Protein 7YZ9 (pdb70)

Solvent-accessible surface area: 14306 Å² total; per-residue (Å²): 195,123,63,80,118,32,111,94,0,1,0,0,32,2,34,8,33,45,45,110,113,39,35,91,80,42,54,106,58,58,28,97,150,12,32,90,129,0,31,59,13,2,51,35,4,6,79,3,7,42,10,75,74,6,61,44,78,60,26,24,2,7,0,1,0,5,4,62,198,105,57,126,50,2,1,41,10,1,0,10,0,0,34,15,0,29,73,2,3,42,71,3,83,22,132,213,45,77,54,1,56,8,66,0,0,2,0,20,17,46,1,36,0,7,68,57,63,118,161,220,58,114,44,44,5,109,18,87,1,15,93,46,0,29,122,1,29,62,78,8,37,74,43,56,5,2,0,2,36,94,1,44,96,80,0,82,96,64,3,71,25,136,88,77,118,208,121,118,15,33,14,6,88,14,39,67,92,81,129,192,93,89,9,80,9,52,38,29,28,108,27,118,70,55,21,63,27,119,0,20,1,53,11,48,67,38,95,1,27,64,37,3,0,0,0,2,12,36,90,85,83,103,104,46,73,28,0,0,1,2,6,23,52,49,27,65,36,28,19,130,74,0,113,79,31,4,74,5,42,56,36,88,101,138,28,7,1,39,0,43,0,59,55,2,95,81,126,2,44,9,52,0,23,0,0,8,10,17,4,59,21,38,51,68,54,20,167,15,6,85,2,52,9,46,91,205

CATH classification: 2.60.40.10

Organism: Mycobacterium tuberculosis (strain ATCC 25618 / H37Rv) (NCBI:txid83332)

Radius of gyration: 19.95 Å; Cα contacts (8 Å, |Δi|>4): 676; chains: 2; bounding box: 46×56×54 Å

InterPro domains:
  IPR001054 Adenylyl cyclase class-3/4/guanylyl cyclase [PF00211] (244-422)
  IPR001054 Adenylyl cyclase class-3/4/guanylyl cyclase [PS50125] (251-378)
  IPR001054 Adenylyl cyclase class-3/4/guanylyl cyclase [SM00044] (214-412)
  IPR001054 Adenylyl cyclase class-3/4/guanylyl cyclase [cd07302] (249-421)
  IPR018297 Adenylyl cyclase class-4/guanylyl cyclase, conserved site [PS00452] (355-378)
  IPR029787 Nucleotide cyclase [G3DSA:3.30.70.1230] (206-428)
  IPR029787 Nucleotide cyclase [SSF55073] (240-422)
  IPR048432 Adenylate cyclase, MASE7 [PF20967] (34-215)
  IPR050401 Cyclic nucleotide synthase [PTHR11920] (212-433)

Secondary structure (DSSP, 8-state):
-EEEEEEEEEEEEEEETTHHHHHHHS-HHHHHHHHHHHHHHHHHHHHHHT-EEEEEETTEEEEEESSSS--TTHHHHHHHHHHHHHHHHHH-B-TTS-B--EEEEEEEEEEEEEE-TTSSS-EEEESHHHHHHHHHHHTPPTT-EEEEHHHHHHHTTTEEEEE-----EEEEEEE-S--/--EEEEE--EEE-TT--EEEEEEEESS-GGGS-EEEEEE-SSSSPEEEEEE-TT--EEE-TTTBTTEEEEEETTTTEEEEEE-S--GGG-EEEEEE-HHHHHHT-----EEEEES--

Foldseek 3Di:
DDKAKDFKKKKKKKAWPPVVVVVVVDDPVLVVVLVCVLVVVLVVLCVVLPWDWQDDDPRMTMIMFCPPPHDPCRLVSVLVSVVVSLVSQCPRARVVGHGTKMQMFMFMGMWMWDACPVDPSRIHIDDDNVVRRVVSSVPGDISWYKYFPVSCVSCVVFFDWAWDVVTTIITTDGGDPHD/DWDKAKDFADEDAAQDKTKMKIFTDPDQLLQFKKWKWWCAPVDGTDTAWIAGSVGDIDGDPVQPPFWDWDDDRVRNMIMIIGGRDDQVPFGFMWMDTPVCVVVVPTHPGHGHGYHDD

Structure (mmCIF, N/CA/C/O backbone):
data_7YZ9
#
_entry.id   7YZ9
#
_cell.length_a   94.793
_cell.length_b   94.793
_cell.length_c   119.655
_cell.angle_alpha   90.000
_cell.angle_beta   90.000
_cell.angle_gamma   120.000
#
_symmetry.space_group_name_H-M   'P 65 2 2'
#
loop_
_entity.id
_entity.type
_entity.pdbx_description
1 polymer 'Adenylate cyclase'
2 polymer 'nanobody NB4'
3 non-polymer 'MANGANESE (II) ION'
4 non-polymer GLYCEROL
5 non-polymer "3'-O-(N-METHYLANTHRANILOYL)-GUANOSINE-5'-TRIPHOSPHATE"
6 water water
#
loop_
_atom_site.group_PDB
_atom_site.id
_atom_site.type_symbol
_atom_site.label_atom_id
_atom_site.label_alt_id
_atom_site.label_comp_id
_atom_site.label_asym_id
_atom_site.label_entity_id
_atom_site.label_seq_id
_atom_site.pdbx_PDB_ins_code
_atom_site.Cartn_x
_atom_site.Cartn_y
_atom_site.Cartn_z
_atom_site.occupancy
_atom_site.B_iso_or_equiv
_atom_site.auth_seq_id
_atom_site.auth_comp_id
_atom_site.auth_asym_id
_atom_site.auth_atom_id
_atom_site.pdbx_PDB_model_num
ATOM 1 N N . ILE A 1 67 ? 45.26200 18.80200 66.01500 1.000 119.80647 46 ILE A N 1
ATOM 2 C CA . ILE A 1 67 ? 44.47500 17.65400 66.44700 1.000 120.44602 46 ILE A CA 1
ATOM 3 C C . ILE A 1 67 ? 43.07200 18.11800 66.82300 1.000 119.13270 46 ILE A C 1
ATOM 4 O O . ILE A 1 67 ? 42.08600 17.41200 66.60600 1.000 123.90433 46 ILE A O 1
ATOM 9 N N . ILE A 1 68 ? 42.99500 19.32400 67.37100 1.000 111.86604 47 ILE A N 1
ATOM 10 C CA . ILE A 1 68 ? 41.76100 19.88700 67.90400 1.000 105.87322 47 ILE A CA 1
ATOM 11 C C . ILE A 1 68 ? 41.15700 20.78200 66.83100 1.000 99.65669 47 ILE A C 1
ATOM 12 O O . ILE A 1 68 ? 41.71300 21.83600 66.50500 1.000 98.66446 47 ILE A O 1
ATOM 17 N N . ALA A 1 69 ? 40.01800 20.37100 66.28100 1.000 95.10614 48 ALA A N 1
ATOM 18 C CA . ALA A 1 69 ? 39.36400 21.08100 65.19000 1.000 87.91844 48 ALA A CA 1
ATOM 19 C C . ALA A 1 69 ? 38.06000 21.69800 65.67700 1.000 83.94428 48 ALA A C 1
ATOM 20 O O . ALA A 1 69 ? 37.26900 21.03500 66.35600 1.000 85.87345 48 ALA A O 1
ATOM 22 N N A ASP A 1 70 ? 37.84200 22.96400 65.32900 0.630 80.20699 49 ASP A N 1
ATOM 23 N N B ASP A 1 70 ? 37.84200 22.96500 65.32900 0.370 80.23067 49 ASP A N 1
ATOM 24 C CA A ASP A 1 70 ? 36.63200 23.69200 65.68800 0.630 79.19634 49 ASP A CA 1
ATOM 25 C CA B ASP A 1 70 ? 36.63200 23.69300 65.68800 0.370 79.21476 49 ASP A CA 1
ATOM 26 C C A ASP A 1 70 ? 35.94700 24.17800 64.41900 0.630 76.62234 49 ASP A C 1
ATOM 27 C C B ASP A 1 70 ? 35.94800 24.17700 64.41800 0.370 76.62234 49 ASP A C 1
ATOM 28 O O A ASP A 1 70 ? 36.60000 24.74000 63.53400 0.630 75.05374 49 ASP A O 1
ATOM 29 O O B ASP A 1 70 ? 36.60100 24.73500 63.53100 0.370 75.16691 49 ASP A O 1
ATOM 38 N N . LYS A 1 71 ? 34.63600 23.96800 64.33900 1.000 73.90360 50 LYS A N 1
ATOM 39 C CA . LYS A 1 71 ? 33.85400 24.29100 63.15100 1.000 68.88194 50 LYS A CA 1
ATOM 40 C C . LYS A 1 71 ? 33.11600 25.61000 63.33900 1.000 63.22074 50 LYS A C 1
ATOM 41 O O . LYS A 1 71 ? 32.40300 25.79400 64.33100 1.000 61.00995 50 LYS A O 1
ATOM 47 N N . TYR A 1 72 ? 33.28300 26.51900 62.38200 1.000 58.87022 51 TYR A N 1
ATOM 48 C CA . TYR A 1 72 ? 32.58200 27.79600 62.37400 1.000 56.68311 51 TYR A CA 1
ATOM 49 C C . TYR A 1 72 ? 31.58000 27.81000 61.22600 1.000 54.84342 51 TYR A C 1
ATOM 50 O O . TYR A 1 72 ? 31.93900 27.51500 60.08100 1.000 51.50618 51 TYR A O 1
ATOM 59 N N . ASP A 1 73 ? 30.32500 28.14900 61.53900 1.000 57.80693 52 ASP A N 1
ATOM 60 C CA . ASP A 1 73 ? 29.28200 28.16200 60.51700 1.000 59.73874 52 ASP A CA 1
ATOM 61 C C . ASP A 1 73 ? 29.47000 29.31700 59.54700 1.000 57.38320 52 ASP A C 1
ATOM 62 O O . ASP A 1 73 ? 29.27200 29.15900 58.33600 1.000 56.85682 52 ASP A O 1
ATOM 67 N N . GLU A 1 74 ? 29.84100 30.48600 60.06100 1.000 59.18868 53 GLU A N 1
ATOM 68 C CA . GLU A 1 74 ? 30.00100 31.68400 59.25400 1.000 60.44935 53 GLU A CA 1
ATOM 69 C C . GLU A 1 74 ? 31.39300 32.24900 59.46900 1.000 56.05672 53 GLU A C 1
ATOM 70 O O . GLU A 1 74 ? 31.85600 32.36600 60.60900 1.000 59.07287 53 GLU A O 1
ATOM 76 N N . ALA A 1 75 ? 32.05300 32.58300 58.36600 1.000 47.81889 54 ALA A N 1
ATOM 77 C CA . ALA A 1 75 ? 33.33900 33.25800 58.37500 1.000 44.91328 54 ALA A CA 1
ATOM 78 C C . ALA A 1 75 ? 33.56400 33.81200 56.98000 1.000 42.40245 54 ALA A C 1
ATOM 79 O O . ALA A 1 75 ? 32.89900 33.41300 56.02200 1.000 42.06031 54 ALA A O 1
ATOM 81 N N . SER A 1 76 ? 34.49400 34.75200 56.88000 1.000 39.01257 55 SER A N 1
ATOM 82 C CA . SER A 1 76 ? 34.90900 35.28800 55.59500 1.000 37.09392 55 SER A CA 1
ATOM 83 C C . SER A 1 76 ? 36.42600 35.23100 55.51200 1.000 35.19369 55 SER A C 1
ATOM 84 O O . SER A 1 76 ? 37.12000 35.45400 56.50800 1.000 36.22276 55 SER A O 1
ATOM 87 N N . VAL A 1 77 ? 36.93400 34.91400 54.32500 1.000 32.75919 56 VAL A N 1
ATOM 88 C CA . VAL A 1 77 ? 38.34900 34.63000 54.12100 1.000 33.90933 56 VAL A CA 1
ATOM 89 C C . VAL A 1 77 ? 38.86500 35.50600 52.99000 1.000 33.12766 56 VAL A C 1
ATOM 90 O O . VAL A 1 77 ? 38.16600 35.73100 51.99600 1.000 34.04619 56 VAL A O 1
ATOM 94 N N . LEU A 1 78 ? 40.08100 36.01900 53.15600 1.000 31.36955 57 LEU A N 1
ATOM 95 C CA . LEU A 1 78 ? 40.75200 36.82500 52.14900 1.000 32.68813 57 LEU A CA 1
ATOM 96 C C . LEU A 1 78 ? 42.08400 36.18400 51.79000 1.000 33.96460 57 LEU A C 1
ATOM 97 O O . LEU A 1 78 ? 42.82100 35.72900 52.66900 1.000 33.45401 57 LEU A O 1
ATOM 102 N N . PHE A 1 79 ? 42.38700 36.15100 50.49500 1.000 33.20398 58 PHE A N 1
ATOM 103 C CA . PHE A 1 79 ? 43.71800 35.83200 49.99900 1.000 34.48835 58 PHE A CA 1
ATOM 104 C C . PHE A 1 79 ? 44.20200 37.00500 49.16300 1.000 35.12526 58 PHE A C 1
ATOM 105 O O . PHE A 1 79 ? 43.47200 37.49200 48.29300 1.000 35.27528 58 PHE A O 1
ATOM 113 N N . ALA A 1 80 ? 45.42100 37.46100 49.43100 1.000 32.05648 59 ALA A N 1
ATOM 114 C CA . ALA A 1 80 ? 46.05200 38.51000 48.64700 1.000 32.26966 59 ALA A CA 1
ATOM 115 C C . ALA A 1 80 ? 47.38100 38.00300 48.11700 1.000 35.08315 59 ALA A C 1
ATOM 116 O O . ALA A 1 80 ? 48.09200 37.25800 48.79700 1.000 35.20422 59 ALA A O 1
ATOM 118 N N . ASP A 1 81 ? 47.71500 38.41600 46.90200 1.000 33.09081 60 ASP A N 1
ATOM 119 C CA . ASP A 1 81 ? 48.87500 37.87200 46.22200 1.000 33.18556 60 ASP A CA 1
ATOM 120 C C . ASP A 1 81 ? 49.44000 38.94000 45.29100 1.000 34.92787 60 ASP A C 1
ATOM 121 O O . ASP A 1 81 ? 48.68800 39.61100 44.58000 1.000 35.46478 60 ASP A O 1
ATOM 126 N N . ILE A 1 82 ? 50.76500 39.10100 45.31400 1.000 37.70715 61 ILE A N 1
ATOM 127 C CA . ILE A 1 82 ? 51.42800 40.18300 44.58800 1.000 39.07837 61 ILE A CA 1
ATOM 128 C C . ILE A 1 82 ? 51.51400 39.81900 43.11300 1.000 42.09452 61 ILE A C 1
ATOM 129 O O . ILE A 1 82 ? 51.94100 38.71900 42.76600 1.000 42.23401 61 ILE A O 1
ATOM 134 N N . VAL A 1 83 ? 51.13900 40.75300 42.24000 1.000 41.22336 62 VAL A N 1
ATOM 135 C CA . VAL A 1 83 ? 51.25400 40.53200 40.80200 1.000 39.70213 62 VAL A CA 1
ATOM 136 C C . VAL A 1 83 ? 52.71100 40.67000 40.38000 1.000 40.90490 62 VAL A C 1
ATOM 137 O O . VAL A 1 83 ? 53.36900 41.66900 40.68900 1.000 42.33139 62 VAL A O 1
ATOM 141 N N . GLY A 1 84 ? 53.22700 39.68000 39.66000 1.000 40.43380 63 GLY A N 1
ATOM 142 C CA . GLY A 1 84 ? 54.53900 39.85800 39.05600 1.000 42.25507 63 GLY A CA 1
ATOM 143 C C . GLY A 1 84 ? 55.72800 39.83500 40.00000 1.000 41.95240 63 GLY A C 1
ATOM 144 O O . GLY A 1 84 ? 56.78900 40.36300 39.65400 1.000 42.76565 63 GLY A O 1
ATOM 145 N N . PHE A 1 85 ? 55.60000 39.17500 41.15800 1.000 41.45234 64 PHE A N 1
ATOM 146 C CA . PHE A 1 85 ? 56.65600 39.17100 42.17100 1.000 43.54733 64 PHE A CA 1
ATOM 147 C C . PHE A 1 85 ? 57.90500 38.41100 41.72400 1.000 44.70010 64 PHE A C 1
ATOM 148 O O . PHE A 1 85 ? 59.00900 38.74900 42.16500 1.000 44.12898 64 PHE A O 1
ATOM 156 N N . THR A 1 86 ? 57.76700 37.37700 40.88200 1.000 47.56097 65 THR A N 1
ATOM 157 C CA . THR A 1 86 ? 58.95600 36.73600 40.31600 1.000 48.82427 65 THR A CA 1
ATOM 158 C C . THR A 1 86 ? 59.80800 37.75300 39.57300 1.000 53.46167 65 THR A C 1
ATOM 159 O O . THR A 1 86 ? 61.01700 37.86700 39.80600 1.000 53.61959 65 THR A O 1
ATOM 163 N N . GLU A 1 87 ? 59.17700 38.49400 38.66200 1.000 58.02011 66 GLU A N 1
ATOM 164 C CA . GLU A 1 87 ? 59.87100 39.51900 37.89300 1.000 66.39743 66 GLU A CA 1
ATOM 165 C C . GLU A 1 87 ? 60.38800 40.62700 38.80200 1.000 63.15231 66 GLU A C 1
ATOM 166 O O . GLU A 1 87 ? 61.48600 41.15300 38.58800 1.000 62.92070 66 GLU A O 1
ATOM 172 N N . ARG A 1 88 ? 59.62300 40.98200 39.83700 1.000 58.27014 67 ARG A N 1
ATOM 173 C CA . ARG A 1 88 ? 60.12500 41.94200 40.81400 1.000 57.96484 67 ARG A CA 1
ATOM 174 C C . ARG A 1 88 ? 61.33200 41.38200 41.55800 1.000 58.08854 67 ARG A C 1
ATOM 175 O O . ARG A 1 88 ? 62.36400 42.05100 41.68300 1.000 58.78600 67 ARG A O 1
ATOM 183 N N . ALA A 1 89 ? 61.22100 40.14700 42.05800 1.000 57.18054 68 ALA A N 1
ATOM 184 C CA . ALA A 1 89 ? 62.30600 39.57100 42.84800 1.000 57.93326 68 ALA A CA 1
ATOM 185 C C . ALA A 1 89 ? 63.55000 39.31800 42.00600 1.000 61.26524 68 ALA A C 1
ATOM 186 O O . ALA A 1 89 ? 64.66700 39.35000 42.53300 1.000 62.38643 68 ALA A O 1
ATOM 188 N N . SER A 1 90 ? 63.38200 39.06600 40.70800 1.000 63.71290 69 SER A N 1
ATOM 189 C CA . SER A 1 90 ? 64.52700 38.85400 39.83200 1.000 68.16344 69 SER A CA 1
ATOM 190 C C . SER A 1 90 ? 65.17300 40.15900 39.38600 1.000 69.44254 69 SER A C 1
ATOM 191 O O . SER A 1 90 ? 66.30800 40.13800 38.89800 1.000 70.25842 69 SER A O 1
ATOM 194 N N . SER A 1 91 ? 64.48100 41.28600 39.54300 1.000 68.28977 70 SER A N 1
ATOM 195 C CA . SER A 1 91 ? 64.98500 42.58700 39.12400 1.000 71.11905 70 SER A CA 1
ATOM 196 C C . SER A 1 91 ? 65.47700 43.43800 40.28700 1.000 70.25579 70 SER A C 1
ATOM 197 O O . SER A 1 91 ? 65.98300 44.54100 40.05700 1.000 70.13999 70 SER A O 1
ATOM 200 N N . THR A 1 92 ? 65.34300 42.96000 41.52100 1.000 66.93434 71 THR A N 1
ATOM 201 C CA . THR A 1 92 ? 65.65200 43.74100 42.71000 1.000 64.83672 71 THR A CA 1
ATOM 202 C C . THR A 1 92 ? 66.76100 43.06300 43.50200 1.000 63.59184 71 THR A C 1
ATOM 203 O O . THR A 1 92 ? 66.78200 41.83400 43.62900 1.000 62.40222 71 THR A O 1
ATOM 207 N N . ALA A 1 93 ? 67.68500 43.86700 44.02000 1.000 62.17588 72 ALA A N 1
ATOM 208 C CA . ALA A 1 93 ? 68.70600 43.34100 44.91200 1.000 60.00983 72 ALA A CA 1
ATOM 209 C C . ALA A 1 93 ? 68.04500 42.66600 46.11000 1.000 56.88050 72 ALA A C 1
ATOM 210 O O . ALA A 1 93 ? 67.00800 43.13600 46.59300 1.000 54.78552 72 ALA A O 1
ATOM 212 N N . PRO A 1 94 ? 68.60400 41.55800 46.60400 1.000 56.78049 73 PRO A N 1
ATOM 213 C CA . PRO A 1 94 ? 67.94100 40.83100 47.70100 1.000 53.14848 73 PRO A CA 1
ATOM 214 C C . PRO A 1 94 ? 67.70200 41.67500 48.94100 1.000 49.44540 73 PRO A C 1
ATOM 215 O O . PRO A 1 94 ? 66.65500 41.53500 49.58400 1.000 47.61360 73 PRO A O 1
ATOM 219 N N . ALA A 1 95 ? 68.64300 42.55300 49.29800 1.000 51.96676 74 ALA A N 1
ATOM 220 C CA . ALA A 1 95 ? 68.46500 43.37400 50.49200 1.000 51.02191 74 ALA A CA 1
ATOM 221 C C . ALA A 1 95 ? 67.32100 44.36600 50.31400 1.000 53.98016 74 ALA A C 1
ATOM 222 O O . ALA A 1 95 ? 66.52700 44.58100 51.23800 1.000 53.53273 74 ALA A O 1
ATOM 224 N N . ASP A 1 96 ? 67.22000 44.97700 49.13000 1.000 54.33546 75 ASP A N 1
ATOM 225 C CA . ASP A 1 96 ? 66.12800 45.90900 48.85500 1.000 56.56204 75 ASP A CA 1
ATOM 226 C C . ASP A 1 96 ? 64.79000 45.19100 48.73100 1.000 53.28270 75 ASP A C 1
ATOM 227 O O . ASP A 1 96 ? 63.74600 45.74900 49.09400 1.000 50.76135 75 ASP A O 1
ATOM 232 N N . LEU A 1 97 ? 64.79600 43.95800 48.21400 1.000 52.16152 76 LEU A N 1
ATOM 233 C CA . LEU A 1 97 ? 63.55900 43.18600 48.16700 1.000 51.15877 76 LEU A CA 1
ATOM 234 C C . LEU A 1 97 ? 63.07500 42.83800 49.56900 1.000 49.66122 76 LEU A C 1
ATOM 235 O O . LEU A 1 97 ? 61.87100 42.89300 49.84800 1.000 47.53465 76 LEU A O 1
ATOM 240 N N . VAL A 1 98 ? 63.99700 42.48100 50.46800 1.000 50.56396 77 VAL A N 1
ATOM 241 C CA . VAL A 1 98 ? 63.61100 42.20000 51.84800 1.000 49.58752 77 VAL A CA 1
ATOM 242 C C . VAL A 1 98 ? 63.05800 43.45400 52.51300 1.000 50.05863 77 VAL A C 1
ATOM 243 O O . VAL A 1 98 ? 62.04600 43.40500 53.22300 1.000 47.98733 77 VAL A O 1
ATOM 247 N N . ARG A 1 99 ? 63.71000 44.59800 52.29200 1.000 50.96664 78 ARG A N 1
ATOM 248 C CA . ARG A 1 99 ? 63.23000 45.84600 52.87900 1.000 53.05899 78 ARG A CA 1
ATOM 249 C C . ARG A 1 99 ? 61.86200 46.23200 52.33300 1.000 50.89294 78 ARG A C 1
ATOM 250 O O . ARG A 1 99 ? 61.00000 46.70300 53.08600 1.000 49.61648 78 ARG A O 1
ATOM 258 N N . PHE A 1 100 ? 61.64400 46.05100 51.02800 1.000 50.49290 79 PHE A N 1
ATOM 259 C CA . PHE A 1 100 ? 60.33500 46.34800 50.45500 1.000 51.60882 79 PHE A CA 1
ATOM 260 C C . PHE A 1 100 ? 59.26100 45.44700 51.04900 1.000 48.98482 79 PHE A C 1
ATOM 261 O O . PHE A 1 100 ? 58.21400 45.92400 51.50300 1.000 44.18951 79 PHE A O 1
ATOM 269 N N . LEU A 1 101 ? 59.50300 44.13300 51.04800 1.000 50.71924 80 LEU A N 1
ATOM 270 C CA . LEU A 1 101 ? 58.50700 43.19800 51.56200 1.000 50.96401 80 LEU A CA 1
ATOM 271 C C . LEU A 1 101 ? 58.23000 43.43500 53.04100 1.000 50.03495 80 LEU A C 1
ATOM 272 O O . LEU A 1 101 ? 57.07300 43.38300 53.47800 1.000 48.65847 80 LEU A O 1
ATOM 277 N N . ASP A 1 102 ? 59.27700 43.69100 53.83000 1.000 53.54326 81 ASP A N 1
ATOM 278 C CA . ASP A 1 102 ? 59.07600 43.95700 55.25100 1.000 55.52245 81 ASP A CA 1
ATOM 279 C C . ASP A 1 102 ? 58.19900 45.18300 55.46000 1.000 53.47220 81 ASP A C 1
ATOM 280 O O . ASP A 1 102 ? 57.29600 45.17300 56.30300 1.000 50.91400 81 ASP A O 1
ATOM 285 N N . ARG A 1 103 ? 58.44500 46.24700 54.69400 1.000 51.95097 82 ARG A N 1
ATOM 286 C CA . ARG A 1 103 ? 57.62800 47.44800 54.81800 1.000 51.82727 82 ARG A CA 1
ATOM 287 C C . ARG A 1 103 ? 56.18800 47.18100 54.39600 1.000 46.23712 82 ARG A C 1
ATOM 288 O O . ARG A 1 103 ? 55.24700 47.63000 55.06000 1.000 42.21296 82 ARG A O 1
ATOM 296 N N . LEU A 1 104 ? 55.99700 46.44400 53.29900 1.000 42.33139 83 LEU A N 1
ATOM 297 C CA . LEU A 1 104 ? 54.64400 46.12800 52.85200 1.000 41.77869 83 LEU A CA 1
ATOM 298 C C . LEU A 1 104 ? 53.91500 45.25300 53.86300 1.000 39.66265 83 LEU A C 1
ATOM 299 O O . LEU A 1 104 ? 52.74300 45.49400 54.17600 1.000 37.41238 83 LEU A O 1
ATOM 304 N N . TYR A 1 105 ? 54.59400 44.23400 54.39100 1.000 39.02836 84 TYR A N 1
ATOM 305 C CA . TYR A 1 105 ? 53.93500 43.32200 55.31900 1.000 40.52328 84 TYR A CA 1
ATOM 306 C C . TYR A 1 105 ? 53.77600 43.93000 56.70500 1.000 40.37589 84 TYR A C 1
ATOM 307 O O . TYR A 1 105 ? 52.81600 43.60000 57.41200 1.000 39.15206 84 TYR A O 1
ATOM 316 N N . SER A 1 106 ? 54.69200 44.81200 57.11300 1.000 40.69698 85 SER A N 1
ATOM 317 C CA . SER A 1 106 ? 54.50000 45.53300 58.36800 1.000 41.46287 85 SER A CA 1
ATOM 318 C C . SER A 1 106 ? 53.26800 46.42300 58.29500 1.000 41.20494 85 SER A C 1
ATOM 319 O O . SER A 1 106 ? 52.51700 46.54100 59.27000 1.000 41.64183 85 SER A O 1
ATOM 322 N N . ALA A 1 107 ? 53.04900 47.06200 57.14400 1.000 40.36010 86 ALA A N 1
ATOM 323 C CA . ALA A 1 107 ? 51.82400 47.82800 56.93900 1.000 40.25219 86 ALA A CA 1
ATOM 324 C C . ALA A 1 107 ? 50.60300 46.92000 56.98500 1.000 39.24944 86 ALA A C 1
ATOM 325 O O . ALA A 1 107 ? 49.60400 47.23300 57.64500 1.000 38.65200 86 ALA A O 1
ATOM 327 N N . PHE A 1 108 ? 50.67000 45.78300 56.28600 1.000 39.20996 87 PHE A N 1
ATOM 328 C CA . PHE A 1 108 ? 49.56500 44.82900 56.29300 1.000 38.37565 87 PHE A CA 1
ATOM 329 C C . PHE A 1 108 ? 49.27800 44.33000 57.70400 1.000 37.12814 87 PHE A C 1
ATOM 330 O O . PHE A 1 108 ? 48.12100 44.29800 58.13800 1.000 38.96257 87 PHE A O 1
ATOM 338 N N . ASP A 1 109 ? 50.32600 43.93000 58.43600 1.000 36.18855 88 ASP A N 1
ATOM 339 C CA . ASP A 1 109 ? 50.13500 43.43200 59.79500 1.000 36.90179 88 ASP A CA 1
ATOM 340 C C . ASP A 1 109 ? 49.46400 44.47600 60.67600 1.000 37.40975 88 ASP A C 1
ATOM 341 O O . ASP A 1 109 ? 48.54400 44.15700 61.43600 1.000 35.58058 88 ASP A O 1
ATOM 346 N N . GLU A 1 110 ? 49.92200 45.72800 60.59700 1.000 37.76242 89 GLU A N 1
ATOM 347 C CA . GLU A 1 110 ? 49.28400 46.79900 61.35500 1.000 39.87583 89 GLU A CA 1
ATOM 348 C C . GLU A 1 110 ? 47.81400 46.93200 60.97500 1.000 37.23341 89 GLU A C 1
ATOM 349 O O . GLU A 1 110 ? 46.94200 47.03500 61.84500 1.000 37.25710 89 GLU A O 1
ATOM 355 N N . LEU A 1 111 ? 47.52500 46.92700 59.67100 1.000 36.83863 90 LEU A N 1
ATOM 356 C CA . LEU A 1 111 ? 46.14800 47.07000 59.20800 1.000 37.93613 90 LEU A CA 1
ATOM 357 C C . LEU A 1 111 ? 45.25900 45.95200 59.73900 1.000 36.16223 90 LEU A C 1
ATOM 358 O O . LEU A 1 111 ? 44.08800 46.18200 60.06300 1.000 35.32529 90 LEU A O 1
ATOM 363 N N . VAL A 1 112 ? 45.79800 44.73400 59.84000 1.000 36.62281 91 VAL A N 1
ATOM 364 C CA . VAL A 1 112 ? 44.99900 43.60300 60.30800 1.000 38.85992 91 VAL A CA 1
ATOM 365 C C . VAL A 1 112 ? 44.56200 43.82100 61.75200 1.000 43.04200 91 VAL A C 1
ATOM 366 O O . VAL A 1 112 ? 43.38200 43.66700 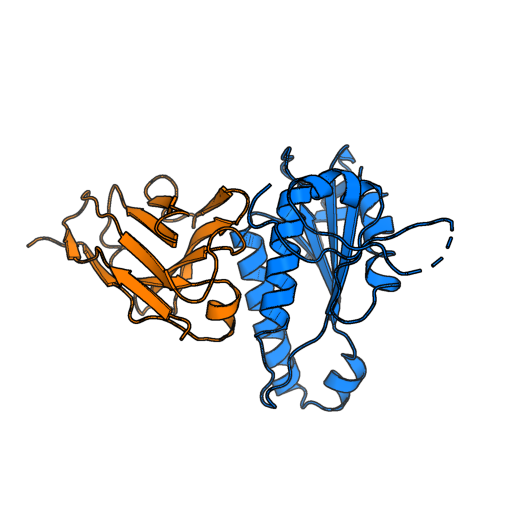62.09300 1.000 42.31560 91 VAL A O 1
ATOM 370 N N . ASP A 1 113 ? 45.50700 44.19200 62.62100 1.000 47.60044 92 ASP A N 1
ATOM 371 C CA . ASP A 1 113 ? 45.17400 44.42900 64.02200 1.000 54.12491 92 ASP A CA 1
ATOM 372 C C . ASP A 1 113 ? 44.32000 45.67200 64.20400 1.000 49.39540 92 ASP A C 1
ATOM 373 O O . ASP A 1 113 ? 43.46800 45.70700 65.10000 1.000 49.64016 92 ASP A O 1
ATOM 378 N N . GLN A 1 114 ? 44.53800 46.69900 63.38000 1.000 44.58956 93 GLN A N 1
ATOM 379 C CA . GLN A 1 114 ? 43.67400 47.87400 63.42200 1.000 42.94199 93 GLN A CA 1
ATOM 380 C C . GLN A 1 114 ? 42.22400 47.49200 63.15300 1.000 42.10768 93 GLN A C 1
ATOM 381 O O . GLN A 1 114 ? 41.30900 47.93200 63.86000 1.000 43.90000 93 GLN A O 1
ATOM 387 N N . HIS A 1 115 ? 41.99600 46.65800 62.13700 1.000 39.63107 94 HIS A N 1
ATOM 388 C CA . HIS A 1 115 ? 40.65400 46.18400 61.82600 1.000 38.60989 94 HIS A CA 1
ATOM 389 C C . HIS A 1 115 ? 40.17100 45.10000 62.78200 1.000 40.58381 94 HIS A C 1
ATOM 390 O O . HIS A 1 115 ? 38.99900 44.71700 62.71100 1.000 41.36285 94 HIS A O 1
ATOM 397 N N . GLY A 1 116 ? 41.03400 44.59900 63.66500 1.000 38.99941 95 GLY A N 1
ATOM 398 C CA . GLY A 1 116 ? 40.62700 43.56700 64.59800 1.000 41.63657 95 GLY A CA 1
ATOM 399 C C . GLY A 1 116 ? 40.43200 42.19900 63.98900 1.000 42.09452 95 GLY A C 1
ATOM 400 O O . GLY A 1 116 ? 39.72400 41.36800 64.56400 1.000 41.57604 95 GLY A O 1
ATOM 401 N N . LEU A 1 117 ? 41.03300 41.94200 62.83200 1.000 40.27062 96 LEU A N 1
ATOM 402 C CA . LEU A 1 117 ? 40.94700 40.65900 62.15900 1.000 40.16797 96 LEU A CA 1
ATOM 403 C C . LEU A 1 117 ? 42.13200 39.78400 62.56500 1.000 43.21044 96 LEU A C 1
ATOM 404 O O . LEU A 1 117 ? 42.86200 40.08700 63.51300 1.000 45.15805 96 LEU A O 1
ATOM 409 N N . GLU A 1 118 ? 42.32200 38.67600 61.85000 1.000 42.05241 97 GLU A N 1
ATOM 410 C CA . GLU A 1 118 ? 43.42000 37.75500 62.11500 1.000 44.44217 97 GLU A CA 1
ATOM 411 C C . GLU A 1 118 ? 44.08200 37.37900 60.80000 1.000 43.95264 97 GLU A C 1
ATOM 412 O O . GLU A 1 118 ? 43.39500 37.00400 59.84500 1.000 41.36285 97 GLU A O 1
ATOM 418 N N . LYS A 1 119 ? 45.40800 37.47400 60.74900 1.000 43.41047 98 LYS A N 1
ATOM 419 C CA . LYS A 1 119 ? 46.16600 36.89900 59.64600 1.000 45.41597 98 LYS A CA 1
ATOM 420 C C . LYS A 1 119 ? 46.46800 35.44500 59.99200 1.000 47.58202 98 LYS A C 1
ATOM 421 O O . LYS A 1 119 ? 47.01700 35.15400 61.06100 1.000 49.95336 98 LYS A O 1
ATOM 427 N N . ILE A 1 120 ? 46.07300 34.53400 59.11000 1.000 46.59243 99 ILE A N 1
ATOM 428 C CA . ILE A 1 120 ? 46.18900 33.10600 59.36600 1.000 45.81602 99 ILE A CA 1
ATOM 429 C C . ILE A 1 120 ? 47.44600 32.52200 58.73700 1.000 46.62401 99 ILE A C 1
ATOM 430 O O . ILE A 1 120 ? 48.12700 31.70300 59.35500 1.000 51.16403 99 ILE A O 1
ATOM 435 N N . LYS A 1 121 ? 47.77100 32.93200 57.51400 1.000 44.43164 100 LYS A N 1
ATOM 436 C CA . LYS A 1 121 ? 48.94700 32.42400 56.82600 1.000 47.25830 100 LYS A CA 1
ATOM 437 C C . LYS A 1 121 ? 49.60200 33.53600 56.02500 1.000 43.87368 100 LYS A C 1
ATOM 438 O O . LYS A 1 121 ? 48.92000 34.36600 55.41800 1.000 40.39958 100 LYS A O 1
ATOM 444 N N . VAL A 1 122 ? 50.93100 33.54700 56.04100 1.000 40.69172 101 VAL A N 1
ATOM 445 C CA . VAL A 1 122 ? 51.73600 34.33200 55.11600 1.000 39.91268 101 VAL A CA 1
ATOM 446 C C . VAL A 1 122 ? 52.63500 33.35000 54.38300 1.000 42.04978 101 VAL A C 1
ATOM 447 O O . VAL A 1 122 ? 53.49800 32.71300 55.00000 1.000 41.05229 101 VAL A O 1
ATOM 451 N N . SER A 1 123 ? 52.41900 33.21000 53.07800 1.000 42.98673 102 SER A N 1
ATOM 452 C CA . SER A 1 123 ? 53.15100 32.24800 52.25600 1.000 43.49995 102 SER A CA 1
ATOM 453 C C . SER A 1 123 ? 53.83300 33.01800 51.13100 1.000 43.04200 102 SER A C 1
ATOM 454 O O . SER A 1 123 ? 53.19900 33.34500 50.12300 1.000 40.72330 102 SER A O 1
ATOM 457 N N . GLY A 1 124 ? 55.12300 33.29300 51.30900 1.000 43.56049 103 GLY A N 1
ATOM 458 C CA . GLY A 1 124 ? 55.86700 34.10800 50.37400 1.000 41.07598 103 GLY A CA 1
ATOM 459 C C . GLY A 1 124 ? 55.18600 35.43100 50.13300 1.000 43.87631 103 GLY A C 1
ATOM 460 O O . GLY A 1 124 ? 55.03900 36.25300 51.04300 1.000 43.39468 103 GLY A O 1
ATOM 461 N N . ASP A 1 125 ? 54.73900 35.64800 48.90400 1.000 42.43930 104 ASP A N 1
ATOM 462 C CA . ASP A 1 125 ? 54.04800 36.88400 48.59500 1.000 44.16845 104 ASP A CA 1
ATOM 463 C C . ASP A 1 125 ? 52.53100 36.71700 48.64800 1.000 42.14979 104 ASP A C 1
ATOM 464 O O . ASP A 1 125 ? 51.79500 37.50100 48.03700 1.000 36.31488 104 ASP A O 1
ATOM 469 N N . SER A 1 126 ? 52.05600 35.70600 49.37100 1.000 43.79736 105 SER A N 1
ATOM 470 C CA . SER A 1 126 ? 50.64000 35.49700 49.62100 1.000 44.43164 105 SER A CA 1
ATOM 471 C C . SER A 1 126 ? 50.33300 35.82000 51.07800 1.000 43.19202 105 SER A C 1
ATOM 472 O O . SER A 1 126 ? 51.18600 35.67000 51.95900 1.000 41.79975 105 SER A O 1
ATOM 475 N N . TYR A 1 127 ? 49.10000 36.26000 51.32200 1.000 40.13376 106 TYR A N 1
ATOM 476 C CA . TYR A 1 127 ? 48.71200 36.82000 52.61300 1.000 40.54960 106 TYR A CA 1
ATOM 477 C C . TYR A 1 127 ? 47.24700 36.48600 52.84600 1.000 39.82056 106 TYR A C 1
ATOM 478 O O . TYR A 1 127 ? 46.38900 36.89900 52.06100 1.000 42.45772 106 TYR A O 1
ATOM 487 N N . MET A 1 128 ? 46.96300 35.74000 53.91200 1.000 37.46239 107 MET A N 1
ATOM 488 C CA . MET A 1 128 ? 45.63400 35.19700 54.17000 1.000 37.27552 107 MET A CA 1
ATOM 489 C C . MET A 1 128 ? 45.07200 35.78000 55.46000 1.000 35.94378 107 MET A C 1
ATOM 490 O O . MET A 1 128 ? 45.71100 35.69700 56.51400 1.000 38.29670 107 MET A O 1
ATOM 495 N N . VAL A 1 129 ? 43.87200 36.35200 55.37200 1.000 34.21989 108 VAL A N 1
ATOM 496 C CA . VAL A 1 129 ? 43.22300 37.03200 56.48700 1.000 34.80944 108 VAL A CA 1
ATOM 497 C C . VAL A 1 129 ? 41.82000 36.46100 56.66000 1.000 35.19896 108 VAL A C 1
ATOM 498 O O . VAL A 1 129 ? 41.10900 36.23700 55.67400 1.000 36.30962 108 VAL A O 1
ATOM 502 N N . VAL A 1 130 ? 41.42000 36.23000 57.91000 1.000 38.04930 109 VAL A N 1
ATOM 503 C CA . VAL A 1 130 ? 40.09600 35.69800 58.21100 1.000 38.22564 109 VAL A CA 1
ATOM 504 C C . VAL A 1 130 ? 39.34700 36.68500 59.09800 1.000 38.05193 109 VAL A C 1
ATOM 505 O O . VAL A 1 130 ? 39.93600 37.38800 59.92500 1.000 38.49935 109 VAL A O 1
ATOM 509 N N . SER A 1 131 ? 38.03000 36.73200 58.91000 1.000 37.62556 110 SER A N 1
ATOM 510 C CA . SER A 1 131 ? 37.12900 37.53800 59.72100 1.000 38.21511 110 SER A CA 1
ATOM 511 C C . SER A 1 131 ? 36.08600 36.62200 60.34300 1.000 38.09404 110 SER A C 1
ATOM 512 O O . SER A 1 131 ? 35.50700 35.77800 59.65100 1.000 38.80728 110 SER A O 1
ATOM 515 N N . GLY A 1 132 ? 35.86100 36.73300 61.64600 1.000 40.57065 111 GLY A N 1
ATOM 516 C CA . GLY A 1 132 ? 34.87500 35.88200 62.34300 1.000 41.15757 111 GLY A CA 1
ATOM 517 C C . GLY A 1 132 ? 35.48500 34.69200 63.06100 1.000 44.60535 111 GLY A C 1
ATOM 518 O O . GLY A 1 132 ? 34.73000 33.86100 63.54200 1.000 46.09500 111 GLY A O 1
ATOM 519 N N . VAL A 1 133 ? 36.80700 34.61800 63.12000 1.000 45.95025 112 VAL A N 1
ATOM 520 C CA . VAL A 1 133 ? 37.51500 33.47900 63.75400 1.000 48.16893 112 VAL A CA 1
ATOM 521 C C . VAL A 1 133 ? 38.78400 34.03700 64.38900 1.000 50.07179 112 VAL A C 1
ATOM 522 O O . VAL A 1 133 ? 39.50200 34.74500 63.69900 1.000 50.43499 112 VAL A O 1
ATOM 526 N N . PRO A 1 134 ? 39.07900 33.79000 65.68100 1.000 52.77475 113 PRO A N 1
ATOM 527 C CA . PRO A 1 134 ? 38.29700 32.89100 66.52900 1.000 54.84605 113 PRO A CA 1
ATOM 528 C C . PRO A 1 134 ? 37.01600 33.49200 67.11900 1.000 55.87249 113 PRO A C 1
ATOM 529 O O . PRO A 1 134 ? 36.23800 32.75700 67.65500 1.000 55.14609 113 PRO A O 1
ATOM 533 N N . ARG A 1 135 ? 36.82200 34.79800 66.96600 1.000 55.60140 114 ARG A N 1
ATOM 534 C CA . ARG A 1 135 ? 35.65100 35.48300 67.56300 1.000 58.48859 114 ARG A CA 1
ATOM 535 C C . ARG A 1 135 ? 34.59900 35.75100 66.49100 1.000 55.23294 114 ARG A C 1
ATOM 536 O O . ARG A 1 135 ? 34.84700 36.56300 65.60600 1.000 53.06952 114 ARG A O 1
ATOM 544 N N . PRO A 1 136 ? 33.42700 35.10500 66.54400 1.000 53.95647 115 PRO A N 1
ATOM 545 C CA . PRO A 1 136 ? 32.37300 35.38200 65.56200 1.000 52.95372 115 PRO A CA 1
ATOM 546 C C . PRO A 1 136 ? 31.86300 36.80900 65.68700 1.000 51.88780 115 PRO A C 1
ATOM 547 O O . PRO A 1 136 ? 31.82600 37.38900 66.77500 1.000 52.72474 115 PRO A O 1
ATOM 551 N N . ARG A 1 137 ? 31.47000 37.37800 64.54700 1.000 49.69280 116 ARG A N 1
ATOM 552 C CA . ARG A 1 137 ? 30.89300 38.70900 64.50100 1.000 48.90060 116 ARG A CA 1
ATOM 553 C C . ARG A 1 137 ? 29.85900 38.73200 63.38600 1.000 49.32960 116 ARG A C 1
ATOM 554 O O . ARG A 1 137 ? 30.09300 38.13800 62.32200 1.000 48.94797 116 ARG A O 1
ATOM 562 N N . PRO A 1 138 ? 28.71400 39.38500 63.59700 1.000 48.68742 117 PRO A N 1
ATOM 563 C CA . PRO A 1 138 ? 27.65900 39.36400 62.57000 1.000 47.72151 117 PRO A CA 1
ATOM 564 C C . PRO A 1 138 ? 28.02900 40.10300 61.29600 1.000 45.88445 117 PRO A C 1
ATOM 565 O O . PRO A 1 138 ? 27.45700 39.80100 60.24100 1.000 46.83719 117 PRO A O 1
ATOM 569 N N . ASP A 1 139 ? 28.95900 41.05700 61.35500 1.000 44.61061 118 ASP A N 1
ATOM 570 C CA . ASP A 1 139 ? 29.39000 41.81800 60.18800 1.000 43.80262 118 ASP A CA 1
ATOM 571 C C . ASP A 1 139 ? 30.68800 41.28100 59.59400 1.000 41.06808 118 ASP A C 1
ATOM 572 O O . ASP A 1 139 ? 31.49500 42.05900 59.07400 1.000 39.68107 118 ASP A O 1
ATOM 577 N N . HIS A 1 140 ? 30.90800 39.96400 59.66500 1.000 38.66253 119 HIS A N 1
ATOM 578 C CA . HIS A 1 140 ? 32.21900 39.41800 59.32500 1.000 38.35197 119 HIS A CA 1
ATOM 579 C C . HIS A 1 140 ? 32.56300 39.64600 57.85600 1.000 35.90957 119 HIS A C 1
ATOM 580 O O . HIS A 1 140 ? 33.72300 39.91400 57.52100 1.000 37.78611 119 HIS A O 1
ATOM 587 N N . THR A 1 141 ? 31.57200 39.55900 56.96600 1.000 33.74089 120 THR A N 1
ATOM 588 C CA . THR A 1 141 ? 31.83700 39.81200 55.55200 1.000 35.07526 120 THR A CA 1
ATOM 589 C C . THR A 1 141 ? 32.08500 41.29400 55.30100 1.000 37.36237 120 THR A C 1
ATOM 590 O O . THR A 1 141 ? 33.04300 41.66700 54.61300 1.000 35.93852 120 THR A O 1
ATOM 594 N N . GLN A 1 142 ? 31.22300 42.15500 55.84800 1.000 36.37805 121 GLN A N 1
ATOM 595 C CA . GLN A 1 142 ? 31.41200 43.59400 55.69200 1.000 39.84425 121 GLN A CA 1
ATOM 596 C C . GLN A 1 142 ? 32.74300 44.04200 56.28200 1.000 36.95180 121 GLN A C 1
ATOM 597 O O . GLN A 1 142 ? 33.42300 44.90400 55.71400 1.000 36.47543 121 GLN A O 1
ATOM 603 N N . ALA A 1 143 ? 33.13600 43.46000 57.41900 1.000 34.26990 122 ALA A N 1
ATOM 604 C CA . ALA A 1 143 ? 34.38900 43.85100 58.05800 1.000 34.51730 122 ALA A CA 1
ATOM 605 C C . ALA A 1 143 ? 35.59100 43.46100 57.20700 1.000 33.99355 122 ALA A C 1
ATOM 606 O O . ALA A 1 143 ? 36.56500 44.21800 57.11500 1.000 32.41441 122 ALA A O 1
ATOM 608 N N . LEU A 1 144 ? 35.54600 42.28400 56.57900 1.000 34.28306 123 LEU A N 1
ATOM 609 C CA . LEU A 1 144 ? 36.64700 41.87800 55.71300 1.000 32.71182 123 LEU A CA 1
ATOM 610 C C . LEU A 1 144 ? 36.69600 42.71800 54.44400 1.000 33.95670 123 LEU A C 1
ATOM 611 O O . LEU A 1 144 ? 37.78400 42.98500 53.92000 1.000 34.80680 123 LEU A O 1
ATOM 616 N N . ALA A 1 145 ? 35.53600 43.15100 53.94500 1.000 35.96221 124 ALA A N 1
ATOM 617 C CA . ALA A 1 145 ? 35.50700 43.97300 52.74000 1.000 35.68323 124 ALA A CA 1
ATOM 618 C C . ALA A 1 145 ? 36.18100 45.31900 52.97700 1.000 35.83061 124 ALA A C 1
ATOM 619 O O . ALA A 1 145 ? 36.96700 45.78800 52.14600 1.000 35.48057 124 ALA A O 1
ATOM 621 N N . ASP A 1 146 ? 35.87500 45.96100 54.10600 1.000 35.24896 125 ASP A N 1
ATOM 622 C CA . ASP A 1 146 ? 36.53400 47.21800 54.44400 1.000 36.27277 125 ASP A CA 1
ATOM 623 C C . ASP A 1 146 ? 38.03600 47.03200 54.59200 1.000 35.10947 125 ASP A C 1
ATOM 624 O O . ASP A 1 146 ? 38.82000 47.89700 54.18400 1.000 30.73526 125 ASP A O 1
ATOM 629 N N . PHE A 1 147 ? 38.45700 45.90700 55.17100 1.000 32.85657 126 PHE A N 1
ATOM 630 C CA . PHE A 1 147 ? 39.88200 45.61800 55.25200 1.000 33.51191 126 PHE A CA 1
ATOM 631 C C . PHE A 1 147 ? 40.48400 45.46400 53.86200 1.000 35.03578 126 PHE A C 1
ATOM 632 O O . PHE A 1 147 ? 41.55300 46.01100 53.57100 1.000 35.27265 126 PHE A O 1
ATOM 640 N N . ALA A 1 148 ? 39.81200 44.70100 52.99500 1.000 33.88301 127 ALA A N 1
ATOM 641 C CA . ALA A 1 148 ? 40.33400 44.45800 51.65400 1.000 33.23820 127 ALA A CA 1
ATOM 642 C C . ALA A 1 148 ? 40.51300 45.75900 50.88500 1.000 34.71206 127 ALA A C 1
ATOM 643 O O . ALA A 1 148 ? 41.50200 45.93200 50.16300 1.000 35.94115 127 ALA A O 1
ATOM 645 N N . LEU A 1 149 ? 39.56400 46.68700 51.02400 1.000 33.96460 128 LEU A N 1
ATOM 646 C CA . LEU A 1 149 ? 39.68300 47.96800 50.33800 1.000 36.01484 128 LEU A CA 1
ATOM 647 C C . LEU A 1 149 ? 40.84100 48.78700 50.89600 1.000 36.11749 128 LEU A C 1
ATOM 648 O O . LEU A 1 149 ? 41.58400 49.41700 50.13500 1.000 37.74663 128 LEU A O 1
ATOM 653 N N . ASP A 1 150 ? 41.00700 48.79500 52.22300 1.000 35.35687 129 ASP A N 1
ATOM 654 C CA . ASP A 1 150 ? 42.18300 49.42600 52.81700 1.000 36.43858 129 ASP A CA 1
ATOM 655 C C . ASP A 1 150 ? 43.46400 48.76300 52.33000 1.000 36.93074 129 ASP A C 1
ATOM 656 O O . ASP A 1 150 ? 44.45800 49.44200 52.04800 1.000 35.11210 129 ASP A O 1
ATOM 661 N N . MET A 1 151 ? 43.45500 47.43200 52.23400 1.000 36.55965 130 MET A N 1
ATOM 662 C CA . MET A 1 151 ? 44.64000 46.69400 51.80800 1.000 37.92297 130 MET A CA 1
ATOM 663 C C . MET A 1 151 ? 45.07600 47.10800 50.40800 1.000 37.06234 130 MET A C 1
ATOM 664 O O . MET A 1 151 ? 46.25100 47.41400 50.17600 1.000 37.38080 130 MET A O 1
ATOM 669 N N . THR A 1 152 ? 44.13600 47.12100 49.45900 1.000 37.57293 131 THR A N 1
ATOM 670 C CA . THR A 1 152 ? 44.47800 47.49500 48.09100 1.000 40.72330 131 THR A CA 1
ATOM 671 C C . THR A 1 152 ? 44.90700 48.95400 47.99500 1.000 42.09189 131 THR A C 1
ATOM 672 O O . THR A 1 152 ? 45.77600 49.28900 47.18200 1.000 43.66050 131 THR A O 1
ATOM 676 N N . ASN A 1 153 ? 44.31800 49.83300 48.80900 1.000 42.17874 132 ASN A N 1
ATOM 677 C CA . ASN A 1 153 ? 44.74000 51.23000 48.79600 1.000 45.59231 132 ASN A CA 1
ATOM 678 C C . ASN A 1 153 ? 46.14000 51.38600 49.37600 1.000 41.78133 132 ASN A C 1
ATOM 679 O O . ASN A 1 153 ? 46.93000 52.20500 48.89200 1.000 41.57867 132 ASN A O 1
ATOM 684 N N . VAL A 1 154 ? 46.46500 50.61000 50.41300 1.000 38.80202 133 VAL A N 1
ATOM 685 C CA . VAL A 1 154 ? 47.82700 50.61300 50.94300 1.000 40.76805 133 VAL A CA 1
ATOM 686 C C . VAL A 1 154 ? 48.81100 50.17500 49.86500 1.000 42.01556 133 VAL A C 1
ATOM 687 O O . VAL A 1 154 ? 49.85600 50.80500 49.65600 1.000 41.85239 133 VAL A O 1
ATOM 691 N N . ALA A 1 155 ? 48.48500 49.09100 49.15800 1.000 41.26284 134 ALA A N 1
ATOM 692 C CA . ALA A 1 155 ? 49.35100 48.61500 48.08300 1.000 43.75788 134 ALA A CA 1
ATOM 693 C C . ALA A 1 155 ? 49.48500 49.64500 46.97000 1.000 45.88445 134 ALA A C 1
ATOM 694 O O . ALA A 1 155 ? 50.54100 49.73800 46.33300 1.000 48.34527 134 ALA A O 1
ATOM 696 N N . ALA A 1 156 ? 48.43200 50.42500 46.71900 1.000 44.32637 135 ALA A N 1
ATOM 697 C CA . ALA A 1 156 ? 48.49200 51.42500 45.65900 1.000 47.11091 135 ALA A CA 1
ATOM 698 C C . ALA A 1 156 ? 49.37400 52.60400 46.05300 1.000 49.70070 135 ALA A C 1
ATOM 699 O O . ALA A 1 156 ? 50.09700 53.15400 45.21300 1.000 50.46395 135 ALA A O 1
ATOM 701 N N A GLN A 1 157 ? 49.33600 53.00200 47.32600 0.480 50.40078 136 GLN A N 1
ATOM 702 N N B GLN A 1 157 ? 49.33200 53.00600 47.32300 0.520 50.37972 136 GLN A N 1
ATOM 703 C CA A GLN A 1 157 ? 50.09900 54.15500 47.78800 0.480 52.23521 136 GLN A CA 1
ATOM 704 C CA B GLN A 1 157 ? 50.09700 54.15500 47.78600 0.520 52.23258 136 GLN A CA 1
ATOM 705 C C A GLN A 1 157 ? 51.53700 53.80900 48.14800 0.480 52.86950 136 GLN A C 1
ATOM 706 C C B GLN A 1 157 ? 51.53100 53.81000 48.16100 0.520 52.86160 136 GLN A C 1
ATOM 707 O O A GLN A 1 157 ? 52.38300 54.70900 48.19600 0.480 54.13807 136 GLN A O 1
ATOM 708 O O B GLN A 1 157 ? 52.37200 54.71400 48.22600 0.520 54.15913 136 GLN A O 1
ATOM 719 N N . LEU A 1 158 ? 51.83000 52.53700 48.40700 1.000 52.53261 137 LEU A N 1
ATOM 720 C CA . LEU A 1 158 ? 53.16800 52.11300 48.80600 1.000 54.03806 137 LEU A CA 1
ATOM 721 C C . LEU A 1 158 ? 54.01200 51.89700 47.55500 1.000 54.55391 137 LEU A C 1
ATOM 722 O O . LEU A 1 158 ? 53.83700 50.90400 46.84200 1.000 53.99595 137 LEU A O 1
ATOM 727 N N . LYS A 1 159 ? 54.92700 52.82400 47.28800 1.000 55.77774 138 LYS A N 1
ATOM 728 C CA . LYS A 1 159 ? 55.79100 52.75800 46.11800 1.000 58.32015 138 LYS A CA 1
ATOM 729 C C . LYS A 1 159 ? 57.15000 52.18600 46.49400 1.000 59.29658 138 LYS A C 1
ATOM 730 O O . LYS A 1 159 ? 57.66600 52.44400 47.58500 1.000 58.09381 138 LYS A O 1
ATOM 736 N N . ASP A 1 160 ? 57.72300 51.40400 45.58200 1.000 59.80980 139 ASP A N 1
ATOM 737 C CA . ASP A 1 160 ? 59.08200 50.91900 45.73500 1.000 64.21033 139 ASP A CA 1
ATOM 738 C C . ASP A 1 160 ? 60.04600 52.08700 45.51200 1.000 64.64722 139 ASP A C 1
ATOM 739 O O . ASP A 1 160 ? 59.61900 53.18500 45.14700 1.000 62.73384 139 ASP A O 1
ATOM 744 N N . PRO A 1 161 ? 61.35500 51.89600 45.73500 1.000 65.22887 140 PRO A N 1
ATOM 745 C CA . PRO A 1 161 ? 62.30300 53.00300 45.48600 1.000 66.30532 140 PRO A CA 1
ATOM 746 C C . PRO A 1 161 ? 62.22000 53.58900 44.08200 1.000 65.84210 140 PRO A C 1
ATOM 747 O O . PRO A 1 161 ? 62.72400 54.69500 43.85100 1.000 68.75824 140 PRO A O 1
ATOM 751 N N . ARG A 1 162 ? 61.59200 52.86300 43.16300 1.000 64.03663 141 ARG A N 1
ATOM 752 C CA . ARG A 1 162 ? 61.42000 53.33500 41.77000 1.000 65.04990 141 ARG A CA 1
ATOM 753 C C . ARG A 1 162 ? 60.12700 54.13000 41.58500 1.000 64.27086 141 ARG A C 1
ATOM 754 O O . ARG A 1 162 ? 59.98300 54.68000 40.53100 1.000 63.45498 141 ARG A O 1
ATOM 762 N N . GLY A 1 163 ? 59.23600 54.18600 42.57600 1.000 62.10481 142 GLY A N 1
ATOM 763 C CA . GLY A 1 163 ? 57.99600 54.89700 42.44600 1.000 62.71541 142 GLY A CA 1
ATOM 764 C C . GLY A 1 163 ? 56.88700 54.12400 41.76900 1.000 61.02311 142 GLY A C 1
ATOM 765 O O . GLY A 1 163 ? 55.97700 54.75000 41.21500 1.000 60.74149 142 GLY A O 1
ATOM 766 N N . ASN A 1 164 ? 56.94000 52.78600 41.77600 1.000 59.70716 143 ASN A N 1
ATOM 767 C CA . ASN A 1 164 ? 55.87200 51.97800 41.21300 1.000 58.84127 143 ASN A CA 1
ATOM 768 C C . ASN A 1 164 ? 55.07700 51.30700 42.32500 1.000 56.62784 143 ASN A C 1
ATOM 769 O O . ASN A 1 164 ? 55.66300 50.82900 43.30300 1.000 55.38296 143 ASN A O 1
ATOM 774 N N . PRO A 1 165 ? 53.75400 51.26600 42.21400 1.000 56.08041 144 PRO A N 1
ATOM 775 C CA . PRO A 1 165 ? 52.95300 50.55500 43.21300 1.000 55.14082 144 PRO A CA 1
ATOM 776 C C . PRO A 1 165 ? 53.14700 49.05300 43.08400 1.000 55.67246 144 PRO A C 1
ATOM 777 O O . PRO A 1 165 ? 53.71600 48.54600 42.11600 1.000 55.42243 144 PRO A O 1
ATOM 781 N N . VAL A 1 166 ? 52.66900 48.33400 44.09400 1.000 55.29610 145 VAL A N 1
ATOM 782 C CA . VAL A 1 166 ? 52.73300 46.87600 44.08200 1.000 55.51718 145 VAL A CA 1
ATOM 783 C C . VAL A 1 166 ? 51.32900 46.34600 43.80300 1.000 52.73790 145 VAL A C 1
ATOM 784 O O . VAL A 1 166 ? 50.49700 46.26100 44.71800 1.000 53.19059 145 VAL A O 1
ATOM 788 N N . PRO A 1 167 ? 51.01400 46.00800 42.55300 1.000 51.86675 146 PRO A N 1
ATOM 789 C CA . PRO A 1 167 ? 49.65700 45.54900 42.23900 1.000 49.06378 146 PRO A CA 1
ATOM 790 C C . PRO A 1 167 ? 49.37800 44.19400 42.86700 1.000 43.67629 146 PRO A C 1
ATOM 791 O O . PRO A 1 167 ? 50.25700 43.33400 42.95300 1.000 39.30998 146 PRO A O 1
ATOM 795 N N . LEU A 1 168 ? 48.13800 44.01400 43.30900 1.000 41.24968 147 LEU A N 1
ATOM 796 C CA . LEU A 1 168 ? 47.72100 42.79600 43.98000 1.000 40.22851 147 LEU A CA 1
ATOM 797 C C . LEU A 1 168 ? 46.60200 42.11600 43.20700 1.000 39.21260 147 LEU A C 1
ATOM 798 O O . LEU A 1 168 ? 45.91300 42.72900 42.38700 1.000 37.96508 147 LEU A O 1
ATOM 803 N N . ARG A 1 169 ? 46.44600 40.82600 43.47800 1.000 35.66480 148 ARG A N 1
ATOM 804 C CA . ARG A 1 169 ? 45.19500 40.11800 43.27500 1.000 35.85693 148 ARG A CA 1
ATOM 805 C C . ARG A 1 169 ? 44.62700 39.78600 44.64600 1.000 36.70966 148 ARG A C 1
ATOM 806 O O . ARG A 1 169 ? 45.36400 39.36100 45.54100 1.000 37.76242 148 ARG A O 1
ATOM 814 N N . VAL A 1 170 ? 43.32900 40.00900 44.82200 1.000 33.29610 149 VAL A N 1
ATOM 815 C CA . VAL A 1 170 ? 42.67100 39.77600 46.10000 1.000 33.64614 149 VAL A CA 1
ATOM 816 C C . VAL A 1 170 ? 41.40000 38.97600 45.85400 1.000 35.10158 149 VAL A C 1
ATOM 817 O O . VAL A 1 170 ? 40.60800 39.31400 44.96800 1.000 33.95670 149 VAL A O 1
ATOM 821 N N . GLY A 1 171 ? 41.21800 37.92100 46.62800 1.000 34.76469 150 GLY A N 1
ATOM 822 C CA . GLY A 1 171 ? 40.00100 37.12700 46.56100 1.000 35.88851 150 GLY A CA 1
ATOM 823 C C . GLY A 1 171 ? 39.35000 37.04200 47.92100 1.000 36.82810 150 GLY A C 1
ATOM 824 O O . GLY A 1 171 ? 40.02100 36.85000 48.93400 1.000 36.40173 150 GLY A O 1
ATOM 825 N N . LEU A 1 172 ? 38.02600 37.19200 47.93400 1.000 35.52531 151 LEU A N 1
ATOM 826 C CA . LEU A 1 172 ? 37.23300 37.14700 49.15200 1.000 39.76266 151 LEU A CA 1
ATOM 827 C C . LEU A 1 172 ? 36.14500 36.09600 49.00800 1.000 41.17862 151 LEU A C 1
ATOM 828 O O . LEU A 1 172 ? 35.59800 35.89300 47.92200 1.000 43.16307 151 LEU A O 1
ATOM 833 N N . ALA A 1 173 ? 35.83100 35.42900 50.11600 1.000 38.07825 152 ALA A N 1
ATOM 834 C CA . ALA A 1 173 ? 34.75100 34.45500 50.13600 1.000 38.86782 152 ALA A CA 1
ATOM 835 C C . ALA A 1 173 ? 34.18800 34.38000 51.54400 1.000 39.48105 152 ALA A C 1
ATOM 836 O O . ALA A 1 173 ? 34.84400 34.76100 52.51500 1.000 37.73610 152 ALA A O 1
ATOM 838 N N . THR A 1 174 ? 32.95900 33.87900 51.64200 1.000 40.96017 153 THR A N 1
ATOM 839 C CA . THR A 1 174 ? 32.29700 33.70700 52.92400 1.000 41.62868 153 THR A CA 1
ATOM 840 C C . THR A 1 174 ? 31.62300 32.34400 52.96100 1.000 43.58680 153 THR A C 1
ATOM 841 O O . THR A 1 174 ? 31.26600 31.78000 51.92300 1.000 44.54218 153 THR A O 1
ATOM 845 N N . GLY A 1 175 ? 31.46100 31.81700 54.17000 1.000 43.86842 154 GLY A N 1
ATOM 846 C CA . GLY A 1 175 ? 30.90500 30.50100 54.36000 1.000 44.95802 154 GLY A CA 1
ATOM 847 C C . GLY A 1 175 ? 31.54000 29.79400 55.53900 1.000 46.49505 154 GLY A C 1
ATOM 848 O O . GLY A 1 175 ? 32.32300 30.37800 56.29600 1.000 43.63418 154 GLY A O 1
ATOM 849 N N . PRO A 1 176 ? 31.21900 28.51500 55.71400 1.000 48.31632 155 PRO A N 1
ATOM 850 C CA . PRO A 1 176 ? 31.74300 27.77900 56.86700 1.000 48.57951 155 PRO A CA 1
ATOM 851 C C . PRO A 1 176 ? 33.22300 27.47500 56.71600 1.000 47.09249 155 PRO A C 1
ATOM 852 O O . PRO A 1 176 ? 33.74500 27.31800 55.61000 1.000 45.80812 155 PRO A O 1
ATOM 856 N N . VAL A 1 177 ? 33.90200 27.39700 57.86100 1.000 45.97393 156 VAL A N 1
ATOM 857 C CA . VAL A 1 177 ? 35.30600 27.01500 57.93200 1.000 44.31058 156 VAL A CA 1
ATOM 858 C C . VAL A 1 177 ? 35.49200 26.10300 59.13700 1.000 46.40820 156 VAL A C 1
ATOM 859 O O . VAL A 1 177 ? 34.63200 26.00300 60.01300 1.000 46.31608 156 VAL A O 1
ATOM 863 N N . VAL A 1 178 ? 36.63900 25.43400 59.16700 1.000 46.46873 157 VAL A N 1
ATOM 864 C CA . VAL A 1 178 ? 37.09000 24.68000 60.32800 1.000 49.08746 157 VAL A CA 1
ATOM 865 C C . VAL A 1 178 ? 38.45500 25.22200 60.72300 1.000 49.56384 157 VAL A C 1
ATOM 866 O O . VAL A 1 178 ? 39.30300 25.47700 59.86100 1.000 47.21882 157 VAL A O 1
ATOM 870 N N . ALA A 1 179 ? 38.65900 25.41400 62.02300 1.000 48.66110 158 ALA A N 1
ATOM 871 C CA . ALA A 1 179 ? 39.89100 25.99300 62.52900 1.000 48.87428 158 ALA A CA 1
ATOM 872 C C . ALA A 1 179 ? 40.44000 25.14100 63.66200 1.000 52.96425 158 ALA A C 1
ATOM 873 O O . ALA A 1 179 ? 39.68800 24.56000 64.45000 1.000 53.02741 158 ALA A O 1
ATOM 875 N N . GLY A 1 180 ? 41.76400 25.08000 63.73500 1.000 54.67498 159 GLY A N 1
ATOM 876 C CA . GLY A 1 180 ? 42.41700 24.29100 64.75900 1.000 57.54901 159 GLY A CA 1
ATOM 877 C C . GLY A 1 180 ? 43.79800 24.82100 65.05700 1.000 58.02538 159 GLY A C 1
ATOM 878 O O . GLY A 1 180 ? 44.38700 25.56700 64.26900 1.000 56.63837 159 GLY A O 1
ATOM 879 N N . VAL A 1 181 ? 44.30900 24.42200 66.21400 1.000 60.72044 160 VAL A N 1
ATOM 880 C CA . VAL A 1 181 ? 45.63700 24.82500 66.65500 1.000 62.86280 160 VAL A CA 1
ATOM 881 C C . VAL A 1 181 ? 46.63500 23.73900 66.27600 1.000 62.21799 160 VAL A C 1
ATOM 882 O O . VAL A 1 181 ? 46.45500 22.56500 66.62000 1.000 63.90766 160 VAL A O 1
ATOM 886 N N . VAL A 1 182 ? 47.67000 24.12900 65.54300 1.000 59.78875 161 VAL A N 1
ATOM 887 C CA . VAL A 1 182 ? 48.83100 23.28900 65.28300 1.000 61.61002 161 VAL A CA 1
ATOM 888 C C . VAL A 1 182 ? 49.99000 23.93400 66.03800 1.000 60.49146 161 VAL A C 1
ATOM 889 O O . VAL A 1 182 ? 50.66000 24.84200 65.53300 1.000 58.26488 161 VAL A O 1
ATOM 893 N N . GLY A 1 183 ? 50.21800 23.46700 67.26800 1.000 61.92585 162 GLY A N 1
ATOM 894 C CA . GLY A 1 183 ? 51.02300 24.22200 68.21600 1.000 64.13927 162 GLY A CA 1
ATOM 895 C C . GLY A 1 183 ? 52.46900 24.41600 67.81000 1.000 65.59207 162 GLY A C 1
ATOM 896 O O . GLY A 1 183 ? 53.08000 25.43000 68.15700 1.000 65.77631 162 GLY A O 1
ATOM 897 N N . SER A 1 184 ? 53.03800 23.46400 67.07500 1.000 65.90527 163 SER A N 1
ATOM 898 C CA . SER A 1 184 ? 54.45200 23.53300 66.73100 1.000 66.34480 163 SER A CA 1
ATOM 899 C C . SER A 1 184 ? 54.75200 24.45500 65.55000 1.000 61.82320 163 SER A C 1
ATOM 900 O O . SER A 1 184 ? 55.91400 24.54500 65.14400 1.000 60.75465 163 SER A O 1
ATOM 903 N N . ARG A 1 185 ? 53.75700 25.13400 64.98800 1.000 58.46754 164 ARG A N 1
ATOM 904 C CA . ARG A 1 185 ? 53.95900 26.03400 63.85700 1.000 57.15159 164 ARG A CA 1
ATOM 905 C C . ARG A 1 185 ? 53.91400 27.47800 64.33800 1.000 57.10685 164 ARG A C 1
ATOM 906 O O . ARG A 1 185 ? 53.29800 27.77600 65.36300 1.000 56.20937 164 ARG A O 1
ATOM 914 N N . ARG A 1 186 ? 54.53500 28.31200 63.51400 0.900 58.38332 165 ARG A N 1
ATOM 915 C CA . ARG A 1 186 ? 54.61900 29.78200 63.62700 0.900 61.39157 165 ARG A CA 1
ATOM 916 C C . ARG A 1 186 ? 53.19700 30.34200 63.48500 0.900 56.88050 165 ARG A C 1
ATOM 917 O O . ARG A 1 186 ? 52.86300 31.10000 64.33100 0.900 57.39636 165 ARG A O 1
ATOM 925 N N . PHE A 1 187 ? 52.45200 29.99400 62.42500 1.000 52.89845 166 PHE A N 1
ATOM 926 C CA . PHE A 1 187 ? 51.04200 30.24000 62.13300 1.000 52.04308 166 PHE A CA 1
ATOM 927 C C . PHE A 1 187 ? 50.29400 29.03600 62.69800 1.000 53.07742 166 PHE A C 1
ATOM 928 O O . PHE A 1 187 ? 49.86300 28.11900 61.99400 1.000 53.23270 166 PHE A O 1
AT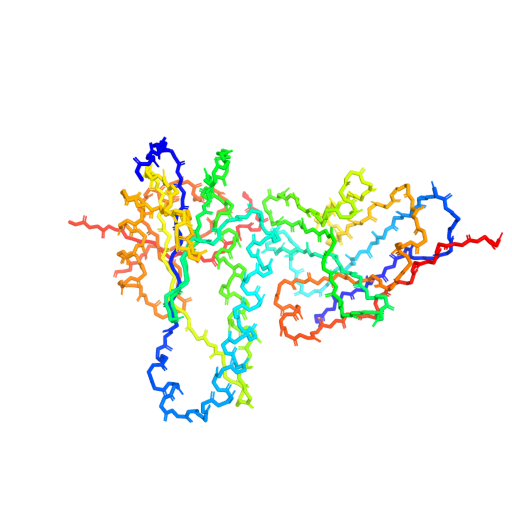OM 936 N N . PHE A 1 188 ? 50.20800 29.03400 64.03200 1.000 53.66959 167 PHE A N 1
ATOM 937 C CA . PHE A 1 188 ? 49.75800 27.91400 64.84500 1.000 57.62796 167 PHE A CA 1
ATOM 938 C C . PHE A 1 188 ? 48.24900 27.74400 64.83900 1.000 58.93865 167 PHE A C 1
ATOM 939 O O . PHE A 1 188 ? 47.75500 26.73700 65.35400 1.000 62.35748 167 PHE A O 1
ATOM 947 N N . TYR A 1 189 ? 47.54100 28.71800 64.28300 1.000 59.61767 168 TYR A N 1
ATOM 948 C CA . TYR A 1 189 ? 46.07300 28.59000 64.14400 1.000 61.96006 168 TYR A CA 1
ATOM 949 C C . TYR A 1 189 ? 45.76300 28.42100 62.65800 1.000 59.28869 168 TYR A C 1
ATOM 950 O O . TYR A 1 189 ? 45.93900 29.36600 61.89400 1.000 57.23318 168 TYR A O 1
ATOM 959 N N . ASP A 1 190 ? 45.31800 27.23500 62.27700 1.000 58.97286 169 ASP A N 1
ATOM 960 C CA . ASP A 1 190 ? 45.05300 26.93700 60.85300 1.000 57.31213 169 ASP A CA 1
ATOM 961 C C . ASP A 1 190 ? 43.57800 27.12800 60.54400 1.000 51.19035 169 ASP A C 1
ATOM 962 O O . ASP A 1 190 ? 42.76200 26.84900 61.41600 1.000 49.28749 169 ASP A O 1
ATOM 967 N N . VAL A 1 191 ? 43.27400 27.58500 59.33800 1.000 49.14537 170 VAL A N 1
ATOM 968 C CA . VAL A 1 191 ? 41.85500 27.68000 58.92100 1.000 47.67940 170 VAL A CA 1
ATOM 969 C C . VAL A 1 191 ? 41.73800 27.04500 57.54500 1.000 45.28438 170 VAL A C 1
ATOM 970 O O . VAL A 1 191 ? 42.50800 27.40600 56.67300 1.000 43.53154 170 VAL A O 1
ATOM 974 N N . TRP A 1 192 ? 40.82100 26.10800 57.41000 1.000 44.21846 171 TRP A N 1
ATOM 975 C CA . TRP A 1 192 ? 40.57200 25.45400 56.13500 1.000 45.99762 171 TRP A CA 1
ATOM 976 C C . TRP A 1 192 ? 39.06800 25.27500 55.97200 1.000 46.15290 171 TRP A C 1
ATOM 977 O O . TRP A 1 192 ? 38.28300 25.59800 56.87000 1.000 44.98434 171 TRP A O 1
ATOM 988 N N . GLY A 1 193 ? 38.66400 24.76200 54.81800 1.000 44.50797 172 GLY A N 1
ATOM 989 C CA . GLY A 1 193 ? 37.26700 24.49000 54.55000 1.000 46.26607 172 GLY A CA 1
ATOM 990 C C . GLY A 1 193 ? 36.72600 25.30600 53.38800 1.000 47.35831 172 GLY A C 1
ATOM 991 O O . GLY A 1 193 ? 37.46400 25.93400 52.62200 1.000 45.21332 172 GLY A O 1
ATOM 992 N N . ASP A 1 194 ? 35.39200 25.30300 53.29300 1.000 50.41920 173 ASP A N 1
ATOM 993 C CA . ASP A 1 194 ? 34.69800 25.79700 52.10400 1.000 52.49050 173 ASP A CA 1
ATOM 994 C C . ASP A 1 194 ? 35.09100 27.23100 51.77000 1.000 47.35041 173 ASP A C 1
ATOM 995 O O . ASP A 1 194 ? 35.48900 27.52900 50.63800 1.000 46.30292 173 ASP A O 1
ATOM 1000 N N . ALA A 1 195 ? 34.97200 28.13800 52.74100 1.000 44.98171 174 ALA A N 1
ATOM 1001 C CA . ALA A 1 195 ? 35.23700 29.54700 52.46100 1.000 42.10242 174 ALA A CA 1
ATOM 1002 C C . ALA A 1 195 ? 36.69500 29.78500 52.08700 1.000 41.83133 174 ALA A C 1
ATOM 1003 O O . ALA A 1 195 ? 36.99100 30.67300 51.27800 1.000 39.84425 174 ALA A O 1
ATOM 1005 N N . VAL A 1 196 ? 37.61500 29.00700 52.65900 1.000 41.78133 175 VAL A N 1
ATOM 1006 C CA . VAL A 1 196 ? 39.02200 29.13300 52.29600 1.000 41.42602 175 VAL A CA 1
ATOM 1007 C C . VAL A 1 196 ? 39.24700 28.66900 50.86400 1.000 41.69974 175 VAL A C 1
ATOM 1008 O O . VAL A 1 196 ? 39.98200 29.30500 50.09900 1.000 40.74699 175 VAL A O 1
ATOM 1012 N N . ASN A 1 197 ? 38.62100 27.55400 50.47600 1.000 43.69998 176 ASN A N 1
ATOM 1013 C CA . ASN A 1 197 ? 38.80600 27.03000 49.12600 1.000 43.77630 176 ASN A CA 1
ATOM 1014 C C . ASN A 1 197 ? 38.24200 27.98300 48.07900 1.000 41.61815 176 ASN A C 1
ATOM 1015 O O . ASN A 1 197 ? 38.85700 28.19000 47.02600 1.000 39.84162 176 ASN A O 1
ATOM 1020 N N . VAL A 1 198 ? 37.07400 28.57000 48.34600 1.000 40.60750 177 VAL A N 1
ATOM 1021 C CA . VAL A 1 198 ? 36.48600 29.51100 47.39800 1.000 39.86794 177 VAL A CA 1
ATOM 1022 C C . VAL A 1 198 ? 37.34100 30.76800 47.29900 1.000 40.26272 177 VAL A C 1
ATOM 1023 O O . VAL A 1 198 ? 37.58800 31.28700 46.20400 1.000 41.32864 177 VAL A O 1
ATOM 1027 N N . ALA A 1 199 ? 37.79900 31.27900 48.44500 1.000 38.67569 178 ALA A N 1
ATOM 1028 C CA . ALA A 1 199 ? 38.60500 32.49700 48.45200 1.000 38.56252 178 ALA A CA 1
ATOM 1029 C C . ALA A 1 199 ? 39.87800 32.32900 47.62900 1.000 38.73622 178 ALA A C 1
ATOM 1030 O O . ALA A 1 199 ? 40.28200 33.24600 46.90200 1.000 37.42028 178 ALA A O 1
ATOM 1032 N N . SER A 1 200 ? 40.52200 31.16100 47.72600 1.000 39.65739 179 SER A N 1
ATOM 1033 C CA . SER A 1 200 ? 41.73300 30.91000 46.94700 1.000 40.04691 179 SER A CA 1
ATOM 1034 C C . SER A 1 200 ? 41.41700 30.86400 45.45900 1.000 39.97848 179 SER A C 1
ATOM 1035 O O . SER A 1 200 ? 42.21900 31.31800 44.63200 1.000 38.49146 179 SER A O 1
ATOM 1038 N N A ARG A 1 201 ? 40.26600 30.28300 45.10100 0.540 41.71553 180 ARG A N 1
ATOM 1039 N N B ARG A 1 201 ? 40.25700 30.31300 45.09500 0.460 41.69710 180 ARG A N 1
ATOM 1040 C CA A ARG A 1 201 ? 39.79200 30.34400 43.72200 0.540 42.18664 180 ARG A CA 1
ATOM 1041 C CA B ARG A 1 201 ? 39.83700 30.35200 43.69900 0.460 42.15505 180 ARG A CA 1
ATOM 1042 C C A ARG A 1 201 ? 39.60900 31.78600 43.27100 0.540 40.48643 180 ARG A C 1
ATOM 1043 C C B ARG A 1 201 ? 39.56900 31.78300 43.24600 0.460 40.51802 180 ARG A C 1
ATOM 1044 O O A ARG A 1 201 ? 39.97600 32.14700 42.14700 0.540 40.12850 180 ARG A O 1
ATOM 1045 O O B ARG A 1 201 ? 39.84700 32.13600 42.09400 0.460 40.26799 180 ARG A O 1
ATOM 1060 N N . MET A 1 202 ? 39.03800 32.62300 44.14100 1.000 38.90466 181 MET A N 1
ATOM 1061 C CA . MET A 1 202 ? 38.77300 34.01300 43.78200 1.000 36.97812 181 MET A CA 1
ATOM 1062 C C . MET A 1 202 ? 40.06600 34.78200 43.53900 1.000 37.02023 181 MET A C 1
ATOM 1063 O O . MET A 1 202 ? 40.14000 35.60600 42.62000 1.000 36.88074 181 MET A O 1
ATOM 1068 N N . GLU A 1 203 ? 41.09600 34.53200 44.35100 1.000 36.08064 182 GLU A N 1
ATOM 1069 C CA . GLU A 1 203 ? 42.39100 35.15200 44.09100 1.000 38.06246 182 GLU A CA 1
ATOM 1070 C C . GLU A 1 203 ? 43.02800 34.57600 42.83300 1.000 38.99152 182 GLU A C 1
ATOM 1071 O O . GLU A 1 203 ? 43.58200 35.31900 42.01400 1.000 37.18604 182 GLU A O 1
ATOM 1077 N N . SER A 1 204 ? 42.96500 33.25100 42.67600 1.000 39.50474 183 SER A N 1
ATOM 1078 C CA . SER A 1 204 ? 43.61300 32.57800 41.55300 1.000 41.13651 183 SER A CA 1
ATOM 1079 C C . SER A 1 204 ? 43.20900 33.19300 40.21700 1.000 40.30220 183 SER A C 1
ATOM 1080 O O . SER A 1 204 ? 44.06400 33.56200 39.40300 1.000 40.41274 183 SER A O 1
ATOM 1083 N N . THR A 1 205 ? 41.90700 33.31500 39.97800 1.000 40.81542 184 THR A N 1
ATOM 1084 C CA . THR A 1 205 ? 41.37300 33.78300 38.70600 1.000 41.25495 184 THR A CA 1
ATOM 1085 C C . THR A 1 205 ? 41.17200 35.29200 38.66100 1.000 40.00743 184 THR A C 1
ATOM 1086 O O . THR A 1 205 ? 40.62200 35.80400 37.68100 1.000 40.81016 184 THR A O 1
ATOM 1090 N N . ASP A 1 206 ? 41.60000 36.00900 39.69500 1.000 39.62844 185 ASP A N 1
ATOM 1091 C CA . ASP A 1 206 ? 41.38600 37.44700 39.76700 1.000 40.31799 185 ASP A CA 1
ATOM 1092 C C . ASP A 1 206 ? 42.12100 38.17500 38.64600 1.000 42.61300 185 ASP A C 1
ATOM 1093 O O . ASP A 1 206 ? 43.13700 37.70600 38.12600 1.000 41.75501 185 ASP A O 1
ATOM 1098 N N . SER A 1 207 ? 41.58700 39.33500 38.27000 1.000 44.25794 186 SER A N 1
ATOM 1099 C CA . SER A 1 207 ? 42.29000 40.26300 37.39900 1.000 46.84772 186 SER A CA 1
ATOM 1100 C C . SER A 1 207 ? 43.14000 41.21400 38.23400 1.000 42.92620 186 SER A C 1
ATOM 1101 O O . SER A 1 207 ? 42.85500 41.46600 39.40800 1.000 41.43655 186 SER A O 1
ATOM 1104 N N . VAL A 1 208 ? 44.19600 41.73800 37.60700 1.000 44.41322 187 VAL A N 1
ATOM 1105 C CA . VAL A 1 208 ? 45.16000 42.57600 38.31200 1.000 43.47627 187 VAL A CA 1
ATOM 1106 C C . VAL A 1 208 ? 44.46000 43.78600 38.91500 1.000 44.67904 187 VAL A C 1
ATOM 1107 O O . VAL A 1 208 ? 43.69000 44.48200 38.24100 1.000 45.07909 187 VAL A O 1
ATOM 1111 N N . GLY A 1 209 ? 44.71800 44.03400 40.20000 1.000 43.29203 188 GLY A N 1
ATOM 1112 C CA . GLY A 1 209 ? 44.25100 45.22800 40.87400 1.000 42.32086 188 GLY A CA 1
ATOM 1113 C C . GLY A 1 209 ? 42.83200 45.18800 41.39800 1.000 43.24466 188 GLY A C 1
ATOM 1114 O O . GLY A 1 209 ? 42.39600 46.16500 42.02200 1.000 43.47363 188 GLY A O 1
ATOM 1115 N N . GLN A 1 210 ? 42.09800 44.10300 41.18100 1.000 41.87344 189 GLN A N 1
ATOM 1116 C CA . GLN A 1 210 ? 40.70000 44.02700 41.57300 1.000 42.92357 189 GLN A CA 1
ATOM 1117 C C . GLN A 1 210 ? 40.52400 43.12700 42.79100 1.000 38.08615 189 GLN A C 1
ATOM 1118 O O . GLN A 1 210 ? 41.42000 42.36800 43.17000 1.000 34.79365 189 GLN A O 1
ATOM 1124 N N . ILE A 1 211 ? 39.35400 43.24400 43.41400 1.000 34.63047 190 ILE A N 1
ATOM 1125 C CA . ILE A 1 211 ? 38.93100 42.38100 44.51300 1.000 33.69878 190 ILE A CA 1
ATOM 1126 C C . ILE A 1 211 ? 37.77000 41.54300 43.99500 1.000 36.17013 190 ILE A C 1
ATOM 1127 O O . ILE A 1 211 ? 36.67100 42.06700 43.77500 1.000 35.82535 190 ILE A O 1
ATOM 1132 N N . GLN A 1 212 ? 37.99300 40.24600 43.81000 1.000 35.79640 191 GLN A N 1
ATOM 1133 C CA . GLN A 1 212 ? 36.99700 39.38000 43.19400 1.000 37.02286 191 GLN A CA 1
ATOM 1134 C C . GLN A 1 212 ? 36.28000 38.55100 44.25400 1.000 36.04380 191 GLN A C 1
ATOM 1135 O O . GLN A 1 212 ? 36.90800 37.98800 45.15500 1.000 34.32517 191 GLN A O 1
ATOM 1141 N N . VAL A 1 213 ? 34.94900 38.48800 44.14000 1.000 34.71469 192 VAL A N 1
ATOM 1142 C CA . VAL A 1 213 ? 34.10200 37.84100 45.14400 1.000 35.11737 192 VAL A CA 1
ATOM 1143 C C . VAL A 1 213 ? 33.01200 37.04400 44.44800 1.000 36.02274 192 VAL A C 1
ATOM 1144 O O . VAL A 1 213 ? 32.63900 37.32500 43.29900 1.000 36.21224 192 VAL A O 1
ATOM 1148 N N . PRO A 1 214 ? 32.48300 36.01100 45.13000 1.000 37.25973 193 PRO A N 1
ATOM 1149 C CA . PRO A 1 214 ? 31.37700 35.23100 44.55200 1.000 37.39922 193 PRO A CA 1
ATOM 1150 C C . PRO A 1 214 ? 30.00000 35.77500 44.91100 1.000 39.45736 193 PRO A C 1
ATOM 1151 O O . PRO A 1 214 ? 29.88800 36.78100 45.61900 1.000 39.75740 193 PRO A O 1
ATOM 1155 N N . ASP A 1 215 ? 28.94700 35.10800 44.41900 1.000 39.56790 194 ASP A N 1
ATOM 1156 C CA . ASP A 1 215 ? 27.57900 35.56400 44.66400 1.000 41.63131 194 ASP A CA 1
ATOM 1157 C C . ASP A 1 215 ? 27.27600 35.66900 46.15300 1.000 41.20757 194 ASP A C 1
ATOM 1158 O O . ASP A 1 215 ? 26.58800 36.59900 46.59000 1.000 40.22061 194 ASP A O 1
ATOM 1163 N N . GLU A 1 216 ? 27.77000 34.71600 46.94600 1.000 42.67617 195 GLU A N 1
ATOM 1164 C CA . GLU A 1 216 ? 27.45900 34.69500 48.37100 1.000 46.33713 195 GLU A CA 1
ATOM 1165 C C . GLU A 1 216 ? 28.02300 35.91400 49.08700 1.000 41.66552 195 GLU A C 1
ATOM 1166 O O . GLU A 1 216 ? 27.40900 36.41300 50.03700 1.000 41.80764 195 GLU A O 1
ATOM 1172 N N . VAL A 1 217 ? 29.18200 36.40700 48.64900 1.000 38.60463 196 VAL A N 1
ATOM 1173 C CA . VAL A 1 217 ? 29.71600 37.64600 49.20300 1.000 36.53070 196 VAL A CA 1
ATOM 1174 C C . VAL A 1 217 ? 28.93600 38.84100 48.67000 1.000 37.24657 196 VAL A C 1
ATOM 1175 O O . VAL A 1 217 ? 28.60800 39.77100 49.41700 1.000 37.69663 196 VAL A O 1
ATOM 1179 N N . TYR A 1 218 ? 28.63700 38.83500 47.36700 1.000 37.31500 197 TYR A N 1
ATOM 1180 C CA . TYR A 1 218 ? 27.88300 39.92900 46.76000 1.000 38.41513 197 TYR A CA 1
ATOM 1181 C C . TYR A 1 218 ? 26.59400 40.20600 47.52100 1.000 40.12060 197 TYR A C 1
ATOM 1182 O O . TYR A 1 218 ? 26.26900 41.36100 47.82000 1.000 40.55223 197 TYR A O 1
ATOM 1191 N N . GLU A 1 219 ? 25.84300 39.15000 47.84200 1.000 42.53668 198 GLU A N 1
ATOM 1192 C CA . GLU A 1 219 ? 24.54200 39.33300 48.47600 1.000 46.02657 198 GLU A CA 1
ATOM 1193 C C . GLU A 1 219 ? 24.66900 39.94000 49.86700 1.000 45.35281 198 GLU A C 1
ATOM 1194 O O . GLU A 1 219 ? 23.73400 40.59400 50.34300 1.000 46.10553 198 GLU A O 1
ATOM 1200 N N . ARG A 1 220 ? 25.80800 39.74300 50.52900 1.000 44.23951 199 ARG A N 1
ATOM 1201 C CA . ARG A 1 220 ? 26.02300 40.31000 51.85300 1.000 44.76326 199 ARG A CA 1
ATOM 1202 C C . ARG A 1 220 ? 26.57500 41.72900 51.81600 1.000 43.64734 199 ARG A C 1
ATOM 1203 O O . ARG A 1 220 ? 26.45200 42.45100 52.81200 1.000 43.34204 199 ARG A O 1
ATOM 1211 N N . LEU A 1 221 ? 27.17700 42.14500 50.70000 1.000 42.83408 200 LEU A N 1
ATOM 1212 C CA . LEU A 1 221 ? 27.79000 43.46100 50.58700 1.000 40.54433 200 LEU A CA 1
ATOM 1213 C C . LEU A 1 221 ? 26.99000 44.44300 49.74200 1.000 40.47591 200 LEU A C 1
ATOM 1214 O O . LEU A 1 221 ? 27.28700 45.64200 49.77800 1.000 40.03901 200 LEU A O 1
ATOM 1219 N N . LYS A 1 222 ? 25.98600 43.97500 48.99800 1.000 41.00492 201 LYS A N 1
ATOM 1220 C CA . LYS A 1 222 ? 25.42600 44.77400 47.91000 1.000 44.77379 201 LYS A CA 1
ATOM 1221 C C . LYS A 1 222 ? 24.68900 46.01600 48.40300 1.000 49.30065 201 LYS A C 1
ATOM 1222 O O . LYS A 1 222 ? 24.57400 46.99400 47.65500 1.000 49.33486 201 LYS A O 1
ATOM 1228 N N . ASP A 1 223 ? 24.18400 46.01100 49.63800 1.000 51.60882 202 ASP A N 1
ATOM 1229 C CA . ASP A 1 223 ? 23.46100 47.18100 50.12600 1.000 57.91747 202 ASP A CA 1
ATOM 1230 C C . ASP A 1 223 ? 24.38100 48.27500 50.65100 1.000 55.54350 202 ASP A C 1
ATOM 1231 O O . ASP A 1 223 ? 23.98500 49.44500 50.66000 1.000 54.94869 202 ASP A O 1
ATOM 1236 N N . ASP A 1 224 ? 25.59400 47.92800 51.08000 1.000 52.56946 203 ASP A N 1
ATOM 1237 C CA . ASP A 1 224 ? 26.53400 48.90300 51.61200 1.000 51.30878 203 ASP A CA 1
ATOM 1238 C C . ASP A 1 224 ? 27.72000 49.17000 50.69600 1.000 46.40556 203 ASP A C 1
ATOM 1239 O O . ASP A 1 224 ? 28.42100 50.16700 50.89900 1.000 44.16056 203 ASP A O 1
ATOM 1244 N N . PHE A 1 225 ? 27.96000 48.32500 49.69700 1.000 41.03124 204 PHE A N 1
ATOM 1245 C CA . PHE A 1 225 ? 29.13100 48.44500 48.84300 1.000 39.46789 204 PHE A CA 1
ATOM 1246 C C . PHE A 1 225 ? 28.71000 48.44800 47.38100 1.000 40.30483 204 PHE A C 1
ATOM 1247 O O . PHE A 1 225 ? 27.65200 47.93100 47.01300 1.000 41.40760 204 PHE A O 1
ATOM 1255 N N . VAL A 1 226 ? 29.55900 49.04000 46.54700 1.000 38.95467 205 VAL A N 1
ATOM 1256 C CA . VAL A 1 226 ? 29.37100 49.02100 45.10200 1.000 39.83636 205 VAL A CA 1
ATOM 1257 C C . VAL A 1 226 ? 30.17100 47.86200 44.52700 1.000 41.40760 205 VAL A C 1
ATOM 1258 O O . VAL A 1 226 ? 31.36800 47.72000 44.80700 1.000 39.68107 205 VAL A O 1
ATOM 1262 N N . LEU A 1 227 ? 29.51100 47.02600 43.73100 1.000 39.41788 206 LEU A N 1
ATOM 1263 C CA . LEU A 1 227 ? 30.16000 45.90500 43.07200 1.000 39.63370 206 LEU A CA 1
ATOM 1264 C C . LEU A 1 227 ? 29.74500 45.86800 41.60900 1.000 41.98924 206 LEU A C 1
ATOM 1265 O O . LEU A 1 227 ? 28.65100 46.30500 41.24500 1.000 40.59171 206 LEU A O 1
ATOM 1270 N N A ARG A 1 228 ? 30.64400 45.35000 40.77500 0.490 41.16283 207 ARG A N 1
ATOM 1271 N N B ARG A 1 228 ? 30.63100 45.33700 40.77100 0.510 41.19441 207 ARG A N 1
ATOM 1272 C CA A ARG A 1 228 ? 30.41200 45.18500 39.34700 0.490 42.89462 207 ARG A CA 1
ATOM 1273 C CA B ARG A 1 228 ? 30.36800 45.19700 39.34600 0.510 42.91041 207 ARG A CA 1
ATOM 1274 C C A ARG A 1 228 ? 30.59200 43.71800 38.99100 0.490 41.69974 207 ARG A C 1
ATOM 1275 C C B ARG A 1 228 ? 30.61300 43.75300 38.93800 0.510 41.75237 207 ARG A C 1
ATOM 1276 O O A ARG A 1 228 ? 31.56300 43.08800 39.42300 0.490 41.00755 207 ARG A O 1
ATOM 1277 O O B ARG A 1 228 ? 31.64800 43.17400 39.28600 0.510 41.08914 207 ARG A O 1
ATOM 1292 N N . GLU A 1 229 ? 29.65900 43.17400 38.21300 1.000 39.85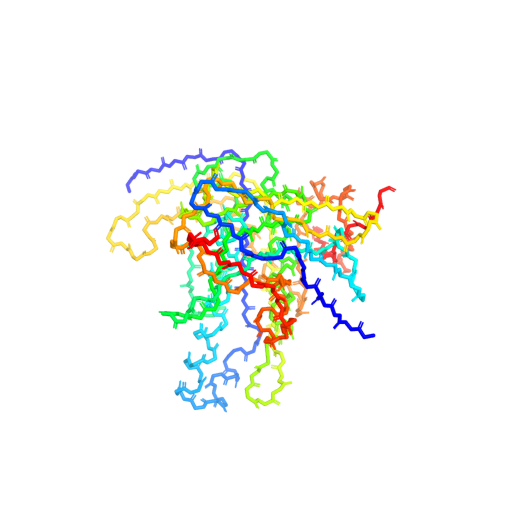741 208 GLU A N 1
ATOM 1293 C CA . GLU A 1 229 ? 29.77100 41.78200 37.79600 1.000 43.12096 208 GLU A CA 1
ATOM 1294 C C . GLU A 1 229 ? 30.90500 41.61500 36.79500 1.000 46.31608 208 GLU A C 1
ATOM 1295 O O . GLU A 1 229 ? 31.04800 42.40200 35.85500 1.000 43.68155 208 GLU A O 1
ATOM 1301 N N . ARG A 1 230 ? 31.71300 40.57900 37.00100 1.000 48.49266 209 ARG A N 1
ATOM 1302 C CA . ARG A 1 230 ? 32.81300 40.30600 36.08800 1.000 53.80645 209 ARG A CA 1
ATOM 1303 C C . ARG A 1 230 ? 32.27800 39.79400 34.75700 1.000 57.28055 209 ARG A C 1
ATOM 1304 O O . ARG A 1 230 ? 31.44200 38.88600 34.71700 1.000 58.29910 209 ARG A O 1
ATOM 1312 N N . GLY A 1 231 ? 32.76400 40.38000 33.66700 1.000 62.40222 210 GLY A N 1
ATOM 1313 C CA . GLY A 1 231 ? 32.29100 40.04500 32.33600 1.000 67.57126 210 GLY A CA 1
ATOM 1314 C C . GLY A 1 231 ? 32.63400 38.63800 31.88800 1.000 73.92728 210 GLY A C 1
ATOM 1315 O O . GLY A 1 231 ? 33.80500 38.26500 31.82200 1.000 76.62234 210 GLY A O 1
ATOM 1316 N N . VAL A 1 240 ? 29.52400 26.31500 36.42800 0.820 97.22218 219 VAL A N 1
ATOM 1317 C CA . VAL A 1 240 ? 29.25700 27.70600 36.08700 0.820 96.67212 219 VAL A CA 1
ATOM 1318 C C . VAL A 1 240 ? 29.33600 28.56200 37.35200 0.820 95.36670 219 VAL A C 1
ATOM 1319 O O . VAL A 1 240 ? 28.88900 28.14700 38.42300 0.820 95.81938 219 VAL A O 1
ATOM 1323 N N . MET A 1 241 ? 29.93300 29.74700 37.23700 1.000 94.87980 220 MET A N 1
ATOM 1324 C CA . MET A 1 241 ? 30.14000 30.59700 38.40600 1.000 91.31884 220 MET A CA 1
ATOM 1325 C C . MET A 1 241 ? 30.22600 32.05300 37.97900 1.000 81.86245 220 MET A C 1
ATOM 1326 O O . MET A 1 241 ? 31.09000 32.41900 37.17600 1.000 81.77559 220 MET A O 1
ATOM 1331 N N . ARG A 1 242 ? 29.33100 32.87400 38.52100 1.000 72.14812 221 ARG A N 1
ATOM 1332 C CA . ARG A 1 242 ? 29.39600 34.31900 38.36900 1.000 63.26548 221 ARG A CA 1
ATOM 1333 C C . ARG A 1 242 ? 30.20400 34.91500 39.51500 1.000 53.74065 221 ARG A C 1
ATOM 1334 O O . ARG A 1 242 ? 30.06600 34.49600 40.66700 1.000 51.84569 221 ARG A O 1
ATOM 1342 N N . THR A 1 243 ? 31.05600 35.88700 39.19300 1.000 47.23461 222 THR A N 1
ATOM 1343 C CA . THR A 1 243 ? 31.86800 36.57100 40.18900 1.000 43.01305 222 THR A CA 1
ATOM 1344 C C . THR A 1 243 ? 31.68600 38.07700 40.04800 1.000 41.53130 222 THR A C 1
ATOM 1345 O O . THR A 1 243 ? 31.16700 38.57500 39.04600 1.000 40.85753 222 THR A O 1
ATOM 1349 N N . TRP A 1 244 ? 32.13100 38.80400 41.07100 1.000 38.10983 223 TRP A N 1
ATOM 1350 C CA . TRP A 1 244 ? 31.92800 40.24200 41.16000 1.000 38.44145 223 TRP A CA 1
ATOM 1351 C C . TRP A 1 244 ? 33.22400 40.93000 41.56500 1.000 37.61240 223 TRP A C 1
ATOM 1352 O O . TRP A 1 244 ? 34.06900 40.34700 42.25000 1.000 38.95993 223 TRP A O 1
ATOM 1363 N N . TYR A 1 245 ? 33.36900 42.18000 41.13500 1.000 36.92811 224 TYR A N 1
ATOM 1364 C CA . TYR A 1 245 ? 34.47700 43.03600 41.53900 1.000 37.15709 224 TYR A CA 1
ATOM 1365 C C . TYR A 1 245 ? 33.98300 43.99800 42.61200 1.000 36.07538 224 TYR A C 1
ATOM 1366 O O . TYR A 1 245 ? 33.00200 44.71600 42.39900 1.000 33.33294 224 TYR A O 1
ATOM 1375 N N . LEU A 1 246 ? 34.66000 44.01400 43.75800 1.000 34.71469 225 LEU A N 1
ATOM 1376 C CA . LEU A 1 246 ? 34.31700 44.93500 44.83400 1.000 36.02011 225 LEU A CA 1
ATOM 1377 C C . LEU A 1 246 ? 34.96800 46.28600 44.55900 1.000 39.81793 225 LEU A C 1
ATOM 1378 O O . LEU A 1 246 ? 36.19900 46.40200 44.57800 1.000 40.34431 225 LEU A O 1
ATOM 1383 N N . ILE A 1 247 ? 34.14800 47.30200 44.30800 1.000 39.37841 226 ILE A N 1
ATOM 1384 C CA . ILE A 1 247 ? 34.65100 48.61100 43.89700 1.000 42.32876 226 ILE A CA 1
ATOM 1385 C C . ILE A 1 247 ? 34.94100 49.49900 45.09800 1.000 42.17611 226 ILE A C 1
ATOM 1386 O O . ILE A 1 247 ? 35.99200 50.14200 45.17100 1.000 40.79700 226 ILE A O 1
ATOM 1391 N N . GLY A 1 248 ? 34.02000 49.56100 46.04900 1.000 41.52603 227 GLY A N 1
ATOM 1392 C CA . GLY A 1 248 ? 34.22500 50.40000 47.20900 1.000 39.81267 227 GLY A CA 1
ATOM 1393 C C . GLY A 1 248 ? 32.95100 50.54600 48.01000 1.000 42.97094 227 GLY A C 1
ATOM 1394 O O . GLY A 1 248 ? 31.91000 49.96100 47.69400 1.000 43.08411 227 GLY A O 1
ATOM 1395 N N . ARG A 1 249 ? 33.06400 51.34500 49.06500 1.000 44.08160 228 ARG A N 1
ATOM 1396 C CA . ARG A 1 249 ? 31.94200 51.61000 49.95100 1.000 47.82152 228 ARG A CA 1
ATOM 1397 C C . ARG A 1 249 ? 30.99300 52.61900 49.31600 1.000 48.60583 228 ARG A C 1
ATOM 1398 O O . ARG A 1 249 ? 31.42500 53.57200 48.66100 1.000 48.03207 228 ARG A O 1
ATOM 1406 N N . LYS A 1 250 ? 29.69400 52.39400 49.49500 1.000 49.77965 229 LYS A N 1
ATOM 1407 C CA . LYS A 1 250 ? 28.71500 53.39200 49.08800 1.000 54.08806 229 LYS A CA 1
ATOM 1408 C C . LYS A 1 250 ? 28.86400 54.64100 49.94400 1.000 58.95444 229 LYS A C 1
ATOM 1409 O O . LYS A 1 250 ? 29.03900 54.55900 51.16300 1.000 57.43847 229 LYS A O 1
ATOM 1415 N N . VAL A 1 251 ? 28.80100 55.80700 49.30000 1.000 67.43703 230 VAL A N 1
ATOM 1416 C CA . VAL A 1 251 ? 28.80900 57.05100 50.06100 1.000 75.70645 230 VAL A CA 1
ATOM 1417 C C . VAL A 1 251 ? 27.47000 57.25000 50.76000 1.000 82.07300 230 VAL A C 1
ATOM 1418 O O . VAL A 1 251 ? 27.41300 57.72900 51.89900 1.000 83.72583 230 VAL A O 1
ATOM 1422 N N . ALA A 1 252 ? 26.37700 56.87000 50.10200 1.000 87.17361 231 ALA A N 1
ATOM 1423 C CA . ALA A 1 252 ? 25.04300 57.01300 50.66300 1.000 91.45570 231 ALA A CA 1
ATOM 1424 C C . ALA A 1 252 ? 24.12100 56.00000 50.00200 1.000 92.87956 231 ALA A C 1
ATOM 1425 O O . ALA A 1 252 ? 24.24200 55.73000 48.80300 1.000 94.23498 231 ALA A O 1
ATOM 1427 N N . ALA A 1 253 ? 23.20600 55.44300 50.78800 1.000 93.35067 232 ALA A N 1
ATOM 1428 C CA . ALA A 1 253 ? 22.26800 54.45000 50.28100 1.000 93.50595 232 ALA A CA 1
ATOM 1429 C C . ALA A 1 253 ? 20.96400 55.10600 49.84100 1.000 95.59304 232 ALA A C 1
ATOM 1430 O O . ALA A 1 253 ? 20.93700 56.28900 49.50200 1.000 96.85635 232 ALA A O 1
ATOM 1432 N N . GLN B 2 3 ? 43.66300 70.29300 47.52900 1.000 121.90146 6 GLN B N 1
ATOM 1433 C CA . GLN B 2 3 ? 44.73900 69.65200 48.27500 1.000 120.76185 6 GLN B CA 1
ATOM 1434 C C . GLN B 2 3 ? 44.19000 68.71600 49.34900 1.000 117.53778 6 GLN B C 1
ATOM 1435 O O . GLN B 2 3 ? 43.16800 68.99900 49.97400 1.000 117.50356 6 GLN B O 1
ATOM 1441 N N . TRP B 2 4 ? 44.87800 67.59500 49.55100 1.000 114.45846 7 TRP B N 1
ATOM 1442 C CA . TRP B 2 4 ? 44.48000 66.59400 50.53200 1.000 109.79738 7 TRP B CA 1
ATOM 1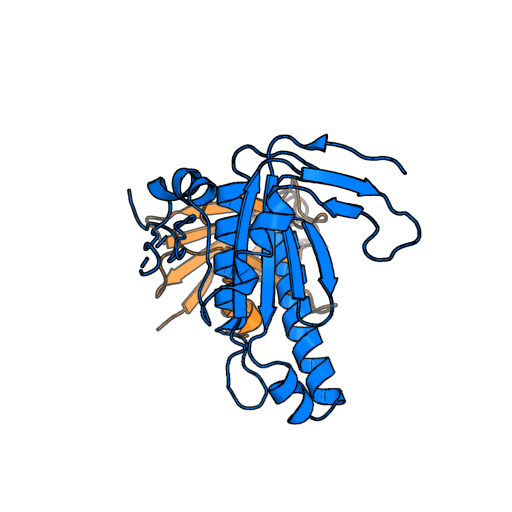443 C C . TRP B 2 4 ? 45.20500 66.86600 51.84500 1.000 104.22829 7 TRP B C 1
ATOM 1444 O O . TRP B 2 4 ? 46.43600 66.77200 51.90800 1.000 109.53945 7 TRP B O 1
ATOM 1455 N N . GLN B 2 5 ? 44.45100 67.19900 52.89100 1.000 95.82991 8 GLN B N 1
ATOM 1456 C CA . GLN B 2 5 ? 45.05600 67.57900 54.15900 1.000 90.02658 8 GLN B CA 1
ATOM 1457 C C . GLN B 2 5 ? 44.24300 67.03600 55.32600 1.000 81.79928 8 GLN B C 1
ATOM 1458 O O . GLN B 2 5 ? 43.06700 66.68700 55.19300 1.000 78.80155 8 GLN B O 1
ATOM 1464 N N . LEU B 2 6 ? 44.90400 66.97400 56.48100 1.000 76.65130 9 LEU B N 1
ATOM 1465 C CA . LEU B 2 6 ? 44.30000 66.57300 57.74700 1.000 70.81639 9 LEU B CA 1
ATOM 1466 C C . LEU B 2 6 ? 44.93000 67.43000 58.83300 1.000 68.39504 9 LEU B C 1
ATOM 1467 O O . LEU B 2 6 ? 46.13700 67.33100 59.06600 1.000 68.11606 9 LEU B O 1
ATOM 1472 N N . VAL B 2 7 ? 44.13900 68.27400 59.49000 1.000 66.53693 10 VAL B N 1
ATOM 1473 C CA . VAL B 2 7 ? 44.65200 69.14400 60.54400 1.000 66.20267 10 VAL B CA 1
ATOM 1474 C C . VAL B 2 7 ? 44.06800 68.69800 61.87900 1.000 62.90754 10 VAL B C 1
ATOM 1475 O O . VAL B 2 7 ? 42.84400 68.62000 62.04400 1.000 61.04153 10 VAL B O 1
ATOM 1479 N N . GLU B 2 8 ? 44.95300 68.39100 62.82200 1.000 62.40748 11 GLU B N 1
ATOM 1480 C CA . GLU B 2 8 ? 44.58000 67.99800 64.17000 1.000 61.68634 11 GLU B CA 1
ATOM 1481 C C . GLU B 2 8 ? 44.46500 69.22900 65.06000 1.000 61.46526 11 GLU B C 1
ATOM 1482 O O . GLU B 2 8 ? 45.08000 70.26600 64.79900 1.000 61.62055 11 GLU B O 1
ATOM 1488 N N . SER B 2 9 ? 43.66600 69.10500 66.11600 1.000 61.41526 12 SER B N 1
ATOM 1489 C CA . SER B 2 9 ? 43.48800 70.18300 67.08200 1.000 62.84701 12 SER B CA 1
ATOM 1490 C C . SER B 2 9 ? 42.91000 69.59100 68.36100 1.000 61.84163 12 SER B C 1
ATOM 1491 O O . SER B 2 9 ? 42.58800 68.40100 68.42900 1.000 59.13077 12 SER B O 1
ATOM 1494 N N . GLY B 2 10 ? 42.78100 70.43700 69.38200 1.000 62.68910 13 GLY B N 1
ATOM 1495 C CA . GLY B 2 10 ? 42.23900 70.03600 70.66100 1.000 62.51539 13 GLY B CA 1
ATOM 1496 C C . GLY B 2 10 ? 43.27500 69.71000 71.71500 1.000 63.98662 13 GLY B C 1
ATOM 1497 O O . GLY B 2 10 ? 42.90300 69.47000 72.87100 1.000 65.07359 13 GLY B O 1
ATOM 1498 N N . GLY B 2 11 ? 44.55300 69.69000 71.35600 1.000 64.03136 14 GLY B N 1
ATOM 1499 C CA . GLY B 2 11 ? 45.58900 69.37300 72.31200 1.000 64.54458 14 GLY B CA 1
ATOM 1500 C C . GLY B 2 11 ? 45.81700 70.48800 73.31500 1.000 67.20543 14 GLY B C 1
ATOM 1501 O O . GLY B 2 11 ? 45.26500 71.58500 73.22700 1.000 66.24478 14 GLY B O 1
ATOM 1502 N N . GLY B 2 12 ? 46.65500 70.18900 74.29700 1.000 70.62952 15 GLY B N 1
ATOM 1503 C CA . GLY B 2 12 ? 46.97300 71.15600 75.32500 1.000 74.26417 15 GLY B CA 1
ATOM 1504 C C . GLY B 2 12 ? 47.47600 70.46100 76.57400 1.000 76.27493 15 GLY B C 1
ATOM 1505 O O . GLY B 2 12 ? 47.80100 69.27400 76.56300 1.000 74.44050 15 GLY B O 1
ATOM 1506 N N . LEU B 2 13 ? 47.52900 71.23500 77.65300 1.000 80.69389 16 LEU B N 1
ATOM 1507 C CA . LEU B 2 13 ? 47.99600 70.73700 78.93700 1.000 83.83110 16 LEU B CA 1
ATOM 1508 C C . LEU B 2 13 ? 46.82600 70.28000 79.79000 1.000 85.33392 16 LEU B C 1
ATOM 1509 O O . LEU B 2 13 ? 45.81400 70.98000 79.89600 1.000 85.87872 16 LEU B O 1
ATOM 1514 N N . VAL B 2 14 ? 46.98300 69.11700 80.41100 1.000 86.52090 17 VAL B N 1
ATOM 1515 C CA . VAL B 2 14 ? 46.04300 68.60300 81.39600 1.000 88.33164 17 VAL B CA 1
ATOM 1516 C C . VAL B 2 14 ? 46.84800 67.87200 82.45900 1.000 92.20842 17 VAL B C 1
ATOM 1517 O O . VAL B 2 14 ? 47.94900 67.38000 82.19800 1.000 91.05565 17 VAL B O 1
ATOM 1521 N N . GLN B 2 15 ? 46.30300 67.81200 83.66600 1.000 97.34588 18 GLN B N 1
ATOM 1522 C CA . GLN B 2 15 ? 46.96500 67.05100 84.71200 1.000 101.80168 18 GLN B CA 1
ATOM 1523 C C . GLN B 2 15 ? 46.39000 65.64100 84.78500 1.000 98.16177 18 GLN B C 1
ATOM 1524 O O . GLN B 2 15 ? 45.34100 65.34000 84.20900 1.000 96.30365 18 GLN B O 1
ATOM 1530 N N . ALA B 2 16 ? 47.11100 64.77100 85.49500 1.000 97.37483 19 ALA B N 1
ATOM 1531 C CA . ALA B 2 16 ? 46.78800 63.35000 85.52700 1.000 94.85611 19 ALA B CA 1
ATOM 1532 C C . ALA B 2 16 ? 45.34100 63.12500 85.94600 1.000 93.21907 19 ALA B C 1
ATOM 1533 O O . ALA B 2 16 ? 44.84000 63.75500 86.88100 1.000 94.96928 19 ALA B O 1
ATOM 1535 N N . GLY B 2 17 ? 44.67100 62.21800 85.23800 1.000 89.57653 20 GLY B N 1
ATOM 1536 C CA . GLY B 2 17 ? 43.25900 61.98000 85.43700 1.000 88.06056 20 GLY B CA 1
ATOM 1537 C C . GLY B 2 17 ? 42.34200 62.90400 84.66700 1.000 85.89714 20 GLY B C 1
ATOM 1538 O O . GLY B 2 17 ? 41.11800 62.73400 84.74000 1.000 85.86293 20 GLY B O 1
ATOM 1539 N N . GLY B 2 18 ? 42.88700 63.86800 83.93100 1.000 84.71279 21 GLY B N 1
ATOM 1540 C CA . GLY B 2 18 ? 42.08700 64.81500 83.18500 1.000 83.38105 21 GLY B CA 1
ATOM 1541 C C . GLY B 2 18 ? 41.52300 64.22200 81.90700 1.000 80.42806 21 GLY B C 1
ATOM 1542 O O . GLY B 2 18 ? 41.65700 63.03300 81.61400 1.000 78.71996 21 GLY B O 1
ATOM 1543 N N . SER B 2 19 ? 40.87600 65.08800 81.13000 1.000 80.49386 22 SER B N 1
ATOM 1544 C CA . SER B 2 19 ? 40.22200 64.67600 79.89700 1.000 77.06187 22 SER B CA 1
ATOM 1545 C C . SER B 2 19 ? 40.44600 65.71100 78.80500 1.000 73.07192 22 SER B C 1
ATOM 1546 O O . SER B 2 19 ? 40.40700 66.91800 79.06000 1.000 72.57186 22 SER B O 1
ATOM 1549 N N . LEU B 2 20 ? 40.68000 65.22400 77.58700 1.000 68.85562 23 LEU B N 1
ATOM 1550 C CA . LEU B 2 20 ? 40.82300 66.06200 76.40600 1.000 67.51862 23 LEU B CA 1
ATOM 1551 C C . LEU B 2 20 ? 40.02700 65.46000 75.25800 1.000 64.66565 23 LEU B C 1
ATOM 1552 O O . LEU B 2 20 ? 39.78400 64.25000 75.21600 1.000 63.40760 23 LEU B O 1
ATOM 1557 N N A ARG B 2 21 ? 39.61600 66.31500 74.32400 0.560 63.72343 24 ARG B N 1
ATOM 1558 N N B ARG B 2 21 ? 39.62800 66.31900 74.32300 0.440 63.74975 24 ARG B N 1
ATOM 1559 C CA A ARG B 2 21 ? 38.92100 65.88300 73.11600 0.560 61.99691 24 ARG B CA 1
ATOM 1560 C CA B ARG B 2 21 ? 38.91900 65.90900 73.11500 0.440 62.02059 24 ARG B CA 1
ATOM 1561 C C A ARG B 2 21 ? 39.68900 66.40000 71.90800 0.560 61.00731 24 ARG B C 1
ATOM 1562 C C B ARG B 2 21 ? 39.70700 66.40900 71.91200 0.440 61.02047 24 ARG B C 1
ATOM 1563 O O A ARG B 2 21 ? 39.75300 67.61200 71.67700 0.560 61.97059 24 ARG B O 1
ATOM 1564 O O B ARG B 2 21 ? 39.80900 67.62100 71.69100 0.440 62.02323 24 ARG B O 1
ATOM 1579 N N . LEU B 2 22 ? 40.26800 65.48100 71.14200 1.000 58.17540 25 LEU B N 1
ATOM 1580 C CA . LEU B 2 22 ? 41.01100 65.81500 69.93800 1.000 55.86722 25 LEU B CA 1
ATOM 1581 C C . LEU B 2 22 ? 40.10100 65.68800 68.72500 1.000 54.50127 25 LEU B C 1
ATOM 1582 O O . LEU B 2 22 ? 39.25100 64.79600 68.66500 1.000 52.23258 25 LEU B O 1
ATOM 1587 N N . SER B 2 23 ? 40.28300 66.58600 67.76300 1.000 56.18042 26 SER B N 1
ATOM 1588 C CA . SER B 2 23 ? 39.55900 66.53600 66.50500 1.000 57.48321 26 SER B CA 1
ATOM 1589 C C . SER B 2 23 ? 40.54800 66.42500 65.35400 1.000 58.10697 26 SER B C 1
ATOM 1590 O O . SER B 2 23 ? 41.68400 66.90000 65.44100 1.000 55.99882 26 SER B O 1
ATOM 1593 N N . CYS B 2 24 ? 40.10600 65.78300 64.27600 1.000 60.01246 27 CYS B N 1
ATOM 1594 C CA . CYS B 2 24 ? 40.91500 65.62700 63.06700 1.000 62.79174 27 CYS B CA 1
ATOM 1595 C C . CYS B 2 24 ? 40.00800 65.93500 61.88300 1.000 63.52341 27 CYS B C 1
ATOM 1596 O O . CYS B 2 24 ? 39.15400 65.12000 61.52300 1.000 59.69400 27 CYS B O 1
ATOM 1599 N N . THR B 2 25 ? 40.19100 67.10100 61.28000 1.000 67.92393 28 THR B N 1
ATOM 1600 C CA . THR B 2 25 ? 39.33500 67.53200 60.18500 1.000 71.57174 28 THR B CA 1
ATOM 1601 C C . THR B 2 25 ? 39.96600 67.12100 58.86400 1.000 69.50307 28 THR B C 1
ATOM 1602 O O . THR B 2 25 ? 41.15400 67.37000 58.63200 1.000 68.76614 28 THR B O 1
ATOM 1606 N N . ALA B 2 26 ? 39.16900 66.49200 58.00800 1.000 68.13448 29 ALA B N 1
ATOM 1607 C CA . ALA B 2 26 ? 39.62200 65.99600 56.71900 1.000 67.93972 29 ALA B CA 1
ATOM 1608 C C . ALA B 2 26 ? 39.01500 66.82300 55.59500 1.000 70.75322 29 ALA B C 1
ATOM 1609 O O . ALA B 2 26 ? 37.82100 67.13600 55.61400 1.000 71.59806 29 ALA B O 1
ATOM 1611 N N . SER B 2 27 ? 39.84600 67.17300 54.61700 1.000 74.41945 30 SER B N 1
ATOM 1612 C CA . SER B 2 27 ? 39.38400 67.79000 53.38400 1.000 78.16463 30 SER B CA 1
ATOM 1613 C C . SER B 2 27 ? 40.13800 67.15800 52.22600 1.000 79.99380 30 SER B C 1
ATOM 1614 O O . SER B 2 27 ? 41.33800 66.88900 52.32900 1.000 80.51228 30 SER B O 1
ATOM 1617 N N . GLY B 2 28 ? 39.42800 66.92100 51.12700 1.000 81.35975 31 GLY B N 1
ATOM 1618 C CA . GLY B 2 28 ? 39.96900 66.22400 49.98600 1.000 81.31501 31 GLY B CA 1
ATOM 1619 C C . GLY B 2 28 ? 39.55900 64.76900 49.88700 1.000 80.60966 31 GLY B C 1
ATOM 1620 O O . GLY B 2 28 ? 39.69300 64.17400 48.81100 1.000 85.07073 31 GLY B O 1
ATOM 1621 N N . ILE B 2 29 ? 39.06900 64.18000 50.97800 1.000 76.86711 32 ILE B N 1
ATOM 1622 C CA . ILE B 2 29 ? 38.54500 62.82200 50.96300 1.000 73.25089 32 ILE B CA 1
ATOM 1623 C C . ILE B 2 29 ? 37.18800 62.80100 51.65000 1.000 68.22660 32 ILE B C 1
ATOM 1624 O O . ILE B 2 29 ? 36.84500 63.68400 52.44000 1.000 68.54243 32 ILE B O 1
ATOM 1629 N N . ILE B 2 30 ? 36.42200 61.76400 51.33800 1.000 62.95492 33 ILE B N 1
ATOM 1630 C CA . ILE B 2 30 ? 35.10800 61.53700 51.92400 1.000 59.22815 33 ILE B CA 1
ATOM 1631 C C . ILE B 2 30 ? 35.29000 60.56900 53.08500 1.000 56.20411 33 ILE B C 1
ATOM 1632 O O . ILE B 2 30 ? 35.67900 59.41200 52.88900 1.000 54.07490 33 ILE B O 1
ATOM 1637 N N . LEU B 2 31 ? 35.01800 61.05300 54.30000 1.000 55.44875 34 LEU B N 1
ATOM 1638 C CA . LEU B 2 31 ? 35.26400 60.26300 55.50200 1.000 53.58800 34 LEU B CA 1
ATOM 1639 C C . LEU B 2 31 ? 34.49300 58.94800 55.48200 1.000 52.55893 34 LEU B C 1
ATOM 1640 O O . LEU B 2 31 ? 35.02200 57.90400 55.88400 1.000 51.29036 34 LEU B O 1
ATOM 1645 N N . SER B 2 32 ? 33.24500 58.97600 55.00800 1.000 52.83002 35 SER B N 1
ATOM 1646 C CA . SER B 2 32 ? 32.35600 57.82500 55.12100 1.000 52.85634 35 SER B CA 1
ATOM 1647 C C . SER B 2 32 ? 32.84300 56.60200 54.35400 1.000 51.77726 35 SER B C 1
ATOM 1648 O O . SER B 2 32 ? 32.32600 55.50500 54.59100 1.000 52.47734 35 SER B O 1
ATOM 1651 N N . ILE B 2 33 ? 33.81000 56.75000 53.44900 1.000 50.66923 36 ILE B N 1
ATOM 1652 C CA . ILE B 2 33 ? 34.32700 55.62600 52.67800 1.000 50.99032 36 ILE B CA 1
ATOM 1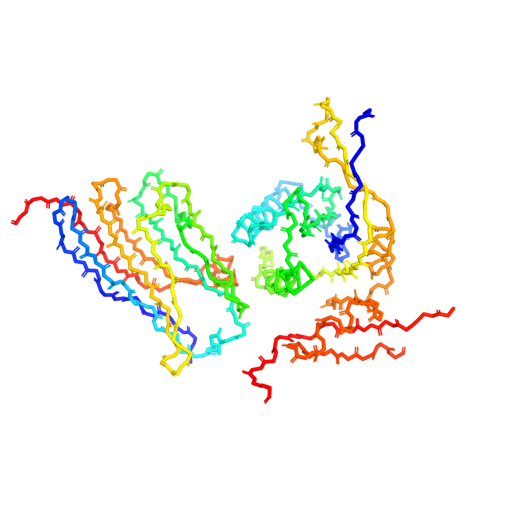653 C C . ILE B 2 33 ? 35.77400 55.31100 53.03200 1.000 49.53752 36 ILE B C 1
ATOM 1654 O O . ILE B 2 33 ? 36.41900 54.51800 52.33800 1.000 49.09799 36 ILE B O 1
ATOM 1659 N N . ASN B 2 34 ? 36.30100 55.90300 54.10000 1.000 49.91125 37 ASN B N 1
ATOM 1660 C CA . ASN B 2 34 ? 37.68900 55.71300 54.48800 1.000 48.82164 37 ASN B CA 1
ATOM 1661 C C . ASN B 2 34 ? 37.77600 55.29500 55.94700 1.000 46.88457 37 ASN B C 1
ATOM 1662 O O . ASN B 2 34 ? 36.93900 55.67100 56.77300 1.000 45.50546 37 ASN B O 1
ATOM 1667 N N . SER B 2 35 ? 38.79900 54.50500 56.25200 1.000 43.23676 38 SER B N 1
ATOM 1668 C CA . SER B 2 35 ? 39.18500 54.26900 57.63100 1.000 43.92369 38 SER B CA 1
ATOM 1669 C C . SER B 2 35 ? 39.99600 55.45400 58.14100 1.000 43.32362 38 SER B C 1
ATOM 1670 O O . SER B 2 35 ? 40.63500 56.17300 57.36800 1.000 43.97896 38 SER B O 1
ATOM 1673 N N . MET B 2 36 ? 39.96100 55.65900 59.45500 1.000 42.26559 39 MET B N 1
ATOM 1674 C CA . MET B 2 36 ? 40.76200 56.69600 60.08800 1.000 45.45019 39 MET B CA 1
ATOM 1675 C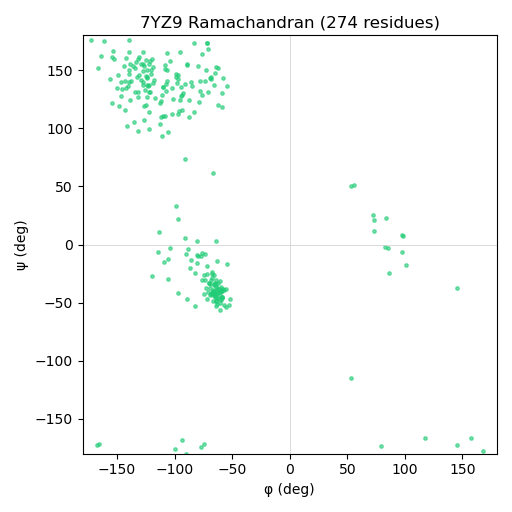 C . MET B 2 36 ? 41.31000 56.17700 61.40700 1.000 42.66038 39 MET B C 1
ATOM 1676 O O . MET B 2 36 ? 40.59300 55.53300 62.17900 1.000 41.76290 39 MET B O 1
ATOM 1681 N N . GLY B 2 37 ? 42.58100 56.46000 61.65400 1.000 38.56252 40 GLY B N 1
ATOM 1682 C CA . GLY B 2 37 ? 43.21800 56.07500 62.89600 1.000 41.40496 40 GLY B CA 1
ATOM 1683 C C . GLY B 2 37 ? 43.91600 57.25100 63.53700 1.000 43.49206 40 GLY B C 1
ATOM 1684 O O . GLY B 2 37 ? 44.28800 58.22000 62.87400 1.000 43.43942 40 GLY B O 1
ATOM 1685 N N . TRP B 2 38 ? 44.07400 57.16500 64.85500 1.000 44.95013 41 TRP B N 1
ATOM 1686 C CA . TRP B 2 38 ? 44.84900 58.12500 65.62700 1.000 47.91364 41 TRP B CA 1
ATOM 1687 C C . TRP B 2 38 ? 46.16400 57.48300 66.05200 1.000 50.01126 41 TRP B C 1
ATOM 1688 O O . TRP B 2 38 ? 46.20200 56.29700 66.39600 1.000 49.93493 41 TRP B O 1
ATOM 1699 N N . TYR B 2 39 ? 47.24200 58.26600 66.01700 1.000 50.84031 42 TYR B N 1
ATOM 1700 C CA . TYR B 2 39 ? 48.56800 57.78700 66.38000 1.000 52.32996 42 TYR B CA 1
ATOM 1701 C C . TYR B 2 39 ? 49.21900 58.75100 67.36500 1.000 57.28055 42 TYR B C 1
ATOM 1702 O O . TYR B 2 39 ? 48.81800 59.91000 67.49000 1.000 58.85179 42 TYR B O 1
ATOM 1711 N N . ARG B 2 40 ? 50.23600 58.24900 68.06900 1.000 61.31788 43 ARG B N 1
ATOM 1712 C CA . ARG B 2 40 ? 51.04500 59.04400 68.98300 1.000 67.48967 43 ARG B CA 1
ATOM 1713 C C . ARG B 2 40 ? 52.52100 58.76000 68.73100 1.000 73.07981 43 ARG B C 1
ATOM 1714 O O . ARG B 2 40 ? 52.90400 57.64000 68.38400 1.000 70.16104 43 ARG B O 1
ATOM 1722 N N . GLN B 2 41 ? 53.29500 59.83400 68.89100 1.000 83.04154 44 GLN B N 1
ATOM 1723 C CA . GLN B 2 41 ? 54.76200 59.74400 68.78500 1.000 93.15854 44 GLN B CA 1
ATOM 1724 C C . GLN B 2 41 ? 55.31000 60.34800 70.06400 1.000 101.46480 44 GLN B C 1
ATOM 1725 O O . GLN B 2 41 ? 55.18900 61.56900 70.22200 1.000 102.77548 44 GLN B O 1
ATOM 1731 N N . THR B 2 42 ? 55.82600 59.52700 70.96800 1.000 108.52354 45 THR B N 1
ATOM 1732 C CA . THR B 2 42 ? 56.47400 60.11100 72.16000 1.000 115.80599 45 THR B CA 1
ATOM 1733 C C . THR B 2 42 ? 57.88700 60.49300 71.76300 1.000 121.41456 45 THR B C 1
ATOM 1734 O O . THR B 2 42 ? 58.22600 61.67000 71.93800 1.000 123.31215 45 THR B O 1
ATOM 1738 N N . ALA B 2 43 ? 58.63000 59.54900 71.19000 1.000 124.38860 46 ALA B N 1
ATOM 1739 C CA . ALA B 2 43 ? 60.03700 59.75200 70.77200 1.000 127.41001 46 ALA B CA 1
ATOM 1740 C C . ALA B 2 43 ? 60.74400 58.42200 71.00800 1.000 128.65753 46 ALA B C 1
ATOM 1741 O O . ALA B 2 43 ? 61.59700 58.03700 70.18300 1.000 128.42592 46 ALA B O 1
ATOM 1743 N N . GLY B 2 44 ? 60.37300 57.74100 72.09000 1.000 130.08139 47 GLY B N 1
ATOM 1744 C CA . GLY B 2 44 ? 60.93900 56.41500 72.36300 1.000 132.08426 47 GLY B CA 1
ATOM 1745 C C . GLY B 2 44 ? 60.53000 55.45700 71.26900 1.000 131.03150 47 GLY B C 1
ATOM 1746 O O . GLY B 2 44 ? 60.85300 54.26500 71.38200 1.000 131.02887 47 GLY B O 1
ATOM 1747 N N . ASN B 2 45 ? 59.82100 55.96000 70.26300 1.000 129.88926 48 ASN B N 1
ATOM 1748 C CA . ASN B 2 45 ? 59.41200 55.10800 69.12000 1.000 127.74690 48 ASN B CA 1
ATOM 1749 C C . ASN B 2 45 ? 58.90800 56.00300 68.00300 1.000 126.52043 48 ASN B C 1
ATOM 1750 O O . ASN B 2 45 ? 59.04600 57.23000 68.12900 1.000 127.72321 48 ASN B O 1
ATOM 1755 N N . GLU B 2 46 ? 58.35900 55.40300 66.94900 1.000 125.03341 49 GLU B N 1
ATOM 1756 C CA . GLU B 2 46 ? 57.73900 56.24500 65.90100 1.000 120.12493 49 GLU B CA 1
ATOM 1757 C C . GLU B 2 46 ? 56.23000 56.22600 66.15400 1.000 105.59687 49 GLU B C 1
ATOM 1758 O O . GLU B 2 46 ? 55.83200 55.65500 67.17600 1.000 107.40498 49 GLU B O 1
ATOM 1764 N N . ARG B 2 47 ? 55.43000 56.84300 65.28600 1.000 91.36885 50 ARG B N 1
ATOM 1765 C CA . ARG B 2 47 ? 54.00400 56.86000 65.58600 1.000 79.41478 50 ARG B CA 1
ATOM 1766 C C . ARG B 2 47 ? 53.42000 55.45600 65.70300 1.000 72.59291 50 ARG B C 1
ATOM 1767 O O . ARG B 2 47 ? 53.43900 54.67800 64.74400 1.000 70.14262 50 ARG B O 1
ATOM 1775 N N . GLU B 2 48 ? 52.90700 55.14200 66.89000 1.000 69.57413 51 GLU B N 1
ATOM 1776 C CA . GLU B 2 48 ? 52.11000 53.95100 67.13400 1.000 66.47639 51 GLU B CA 1
ATOM 1777 C C . GLU B 2 48 ? 50.63300 54.32400 67.10700 1.000 60.01509 51 GLU B C 1
ATOM 1778 O O . GLU B 2 48 ? 50.25000 55.42900 67.49600 1.000 60.03878 51 GLU B O 1
ATOM 1784 N N . TRP B 2 49 ? 49.80400 53.39800 66.63600 1.000 54.90132 52 TRP B N 1
ATOM 1785 C CA . TRP B 2 49 ? 48.37200 53.64300 66.54600 1.000 50.45605 52 TRP B CA 1
ATOM 1786 C C . TRP B 2 49 ? 47.70200 53.31600 67.87500 1.000 50.24813 52 TRP B C 1
ATOM 1787 O O . TRP B 2 49 ? 48.05300 52.33600 68.53800 1.000 51.20351 52 TRP B O 1
ATOM 1798 N N . VAL B 2 50 ? 46.74600 54.15800 68.26800 1.000 49.42698 53 VAL B N 1
ATOM 1799 C CA . VAL B 2 50 ? 46.09200 54.02500 69.56600 1.000 48.60846 53 VAL B CA 1
ATOM 1800 C C . VAL B 2 50 ? 44.59700 53.80700 69.38200 1.000 47.27935 53 VAL B C 1
ATOM 1801 O O . VAL B 2 50 ? 43.93800 53.20700 70.23700 1.000 48.24526 53 VAL B O 1
ATOM 1805 N N . ALA B 2 51 ? 44.04900 54.29600 68.27300 1.000 44.88696 54 ALA B N 1
ATOM 1806 C CA . ALA B 2 51 ? 42.62300 54.16900 68.01900 1.000 43.17623 54 ALA B CA 1
ATOM 1807 C C . ALA B 2 51 ? 42.39600 54.08300 66.52100 1.000 41.01281 54 ALA B C 1
ATOM 1808 O O . ALA B 2 51 ? 43.11100 54.70400 65.73100 1.000 40.13113 54 ALA B O 1
ATOM 1810 N N . PHE B 2 52 ? 41.38400 53.31000 66.14000 1.000 39.74950 55 PHE B N 1
ATOM 1811 C CA . PHE B 2 52 ? 41.10000 53.06300 64.73500 1.000 39.35998 55 PHE B CA 1
ATOM 1812 C C . PHE B 2 52 ? 39.59600 52.94800 64.55600 1.000 39.42578 55 PHE B C 1
ATOM 1813 O O . PHE B 2 52 ? 38.94200 52.18200 65.26900 1.000 38.37039 55 PHE B O 1
ATOM 1821 N N . SER B 2 53 ? 39.07500 53.62300 63.55100 1.000 39.14680 56 SER B N 1
ATOM 1822 C CA . SER B 2 53 ? 37.64200 53.58200 63.20700 1.000 40.43906 56 SER B CA 1
ATOM 1823 C C . SER B 2 53 ? 37.50200 53.21000 61.73200 1.000 41.34180 56 SER B C 1
ATOM 1824 O O . SER B 2 53 ? 37.98300 53.93500 60.92100 1.000 39.49158 56 SER B O 1
ATOM 1827 N N . THR B 2 54 ? 36.84500 52.09900 61.42500 1.000 39.55737 57 THR B N 1
ATOM 1828 C CA . THR B 2 54 ? 36.64300 51.70700 60.01400 1.000 41.41023 57 THR B CA 1
ATOM 1829 C C . THR B 2 54 ? 35.43700 52.44500 59.44100 1.000 44.75010 57 THR B C 1
ATOM 1830 O O . THR B 2 54 ? 34.68900 53.00200 60.17900 1.000 45.81339 57 THR B O 1
ATOM 1834 N N . ALA B 2 55 ? 35.18800 52.32100 58.15300 1.000 46.00815 58 ALA B N 1
ATOM 1835 C CA . ALA B 2 55 ? 34.02900 53.00100 57.53600 1.000 47.88995 58 ALA B CA 1
ATOM 1836 C C . ALA B 2 55 ? 32.69100 52.35600 57.93000 1.000 50.19286 58 ALA B C 1
ATOM 1837 O O . ALA B 2 55 ? 31.67600 52.99700 57.77500 1.000 51.69830 58 ALA B O 1
ATOM 1839 N N . GLY B 2 56 ? 32.69400 51.12300 58.41500 1.000 46.67402 59 GLY B N 1
ATOM 1840 C CA . GLY B 2 56 ? 31.45800 50.48200 58.86100 1.000 49.19537 59 GLY B CA 1
ATOM 1841 C C . GLY B 2 56 ? 31.18600 50.78500 60.31300 1.000 47.61887 59 GLY B C 1
ATOM 1842 O O . GLY B 2 56 ? 30.20900 50.29800 60.80200 1.000 47.33462 59 GLY B O 1
ATOM 1843 N N . GLY B 2 57 ? 32.09000 51.48600 60.98300 1.000 46.11869 60 GLY B N 1
ATOM 1844 C CA . GLY B 2 57 ? 31.90600 51.86400 62.38700 1.000 46.95563 60 GLY B CA 1
ATOM 1845 C C . GLY B 2 57 ? 32.60100 50.95700 63.37900 1.000 49.60595 60 GLY B C 1
ATOM 1846 O O . GLY B 2 57 ? 32.34300 51.13400 64.55000 1.000 51.23509 60 GLY B O 1
ATOM 1847 N N . SER B 2 58 ? 33.44500 50.02100 62.95100 1.000 46.70823 61 SER B N 1
ATOM 1848 C CA . SER B 2 58 ? 34.13600 49.17600 63.95200 1.000 46.32398 61 SER B CA 1
ATOM 1849 C C . SER B 2 58 ? 35.21400 49.99100 64.65300 1.000 45.98446 61 SER B C 1
ATOM 1850 O O . SER B 2 58 ? 35.86700 50.73500 63.96300 1.000 45.41334 61 SER B O 1
ATOM 1853 N N . THR B 2 59 ? 35.39900 49.81800 65.96000 1.000 45.12383 62 THR B N 1
ATOM 1854 C CA . THR B 2 59 ? 36.48700 50.54900 66.58100 1.000 46.99248 62 THR B CA 1
ATOM 1855 C C . THR B 2 59 ? 37.40000 49.55500 67.28100 1.000 48.35317 62 THR B C 1
ATOM 1856 O O . THR B 2 59 ? 36.93600 48.54800 67.82300 1.000 48.15577 62 THR B O 1
ATOM 1860 N N . THR B 2 60 ? 38.69800 49.82400 67.23200 1.000 48.17683 63 THR B N 1
ATOM 1861 C CA . THR B 2 60 ? 39.67500 49.05700 67.98200 1.000 51.26667 63 THR B CA 1
ATOM 1862 C C . THR B 2 60 ? 40.69200 50.04000 68.53500 1.000 51.56671 63 THR B C 1
ATOM 1863 O O . THR B 2 60 ? 40.92800 51.10200 67.95400 1.000 50.92979 63 THR B O 1
ATOM 1867 N N . TYR B 2 61 ? 41.27000 49.69400 69.67600 1.000 52.73790 64 TYR B N 1
ATOM 1868 C CA . TYR B 2 61 ? 42.21600 50.56600 70.34400 1.000 53.87751 64 TYR B CA 1
ATOM 1869 C C . TYR B 2 61 ? 43.43000 49.75900 70.77000 1.000 55.57772 64 TYR B C 1
ATOM 1870 O O . TYR B 2 61 ? 43.37100 48.53400 70.90900 1.000 54.33020 64 TYR B O 1
ATOM 1879 N N . ALA B 2 62 ? 44.54200 50.46200 70.95500 1.000 57.77798 65 ALA B N 1
ATOM 1880 C CA . ALA B 2 62 ? 45.70800 49.83800 71.55600 1.000 61.28366 65 ALA B CA 1
ATOM 1881 C C . ALA B 2 62 ? 45.37200 49.39500 72.97400 1.000 65.31836 65 ALA B C 1
ATOM 1882 O O . ALA B 2 62 ? 44.50200 49.96700 73.63700 1.000 65.85000 65 ALA B O 1
ATOM 1884 N N . ASP B 2 63 ? 46.06000 48.34900 73.43200 1.000 70.05314 66 ASP B N 1
ATOM 1885 C CA . ASP B 2 63 ? 45.78200 47.81200 74.76000 1.000 75.78803 66 ASP B CA 1
ATOM 1886 C C . ASP B 2 63 ? 46.02400 48.84900 75.84900 1.000 77.95935 66 ASP B C 1
ATOM 1887 O O . ASP B 2 63 ? 45.33800 48.84000 76.87700 1.000 79.99907 66 ASP B O 1
ATOM 1892 N N . SER B 2 64 ? 46.98100 49.75500 75.63800 1.000 77.64352 67 SER B N 1
ATOM 1893 C CA . SER B 2 64 ? 47.35500 50.70000 76.68500 1.000 78.43309 67 SER B CA 1
ATOM 1894 C C . SER B 2 64 ? 46.28800 51.76500 76.91400 1.000 75.53800 67 SER B C 1
ATOM 1895 O O . SER B 2 64 ? 46.20300 52.32100 78.01500 1.000 75.99332 67 SER B O 1
ATOM 1898 N N . VAL B 2 65 ? 45.46900 52.06000 75.90600 1.000 71.12695 68 VAL B N 1
ATOM 1899 C CA . VAL B 2 65 ? 44.52100 53.16900 75.98200 1.000 68.96353 68 VAL B CA 1
ATOM 1900 C C . VAL B 2 65 ? 43.06700 52.72200 75.96300 1.000 69.17408 68 VAL B C 1
ATOM 1901 O O . VAL B 2 65 ? 42.17700 53.57100 76.13800 1.000 69.06091 68 VAL B O 1
ATOM 1905 N N . LYS B 2 66 ? 42.79100 51.43600 75.76000 1.000 71.74544 69 LYS B N 1
ATOM 1906 C CA . LYS B 2 66 ? 41.41200 50.98300 75.62400 1.000 74.55368 69 LYS B CA 1
ATOM 1907 C C . LYS B 2 66 ? 40.66600 51.12400 76.94500 1.000 76.48022 69 LYS B C 1
ATOM 1908 O O . LYS B 2 66 ? 41.22200 50.89300 78.02300 1.000 79.88853 69 LYS B O 1
ATOM 1914 N N . GLY B 2 67 ? 39.39300 51.50300 76.85500 1.000 75.50905 70 GLY B N 1
ATOM 1915 C CA . GLY B 2 67 ? 38.60600 51.85300 78.01100 1.000 75.49853 70 GLY B CA 1
ATOM 1916 C C . GLY B 2 67 ? 38.72900 53.30100 78.43400 1.000 74.80897 70 GLY B C 1
ATOM 1917 O O . GLY B 2 67 ? 37.81300 53.82600 79.07600 1.000 76.49338 70 GLY B O 1
ATOM 1918 N N . ARG B 2 68 ? 39.83300 53.96000 78.08500 1.000 71.69017 71 ARG B N 1
ATOM 1919 C CA . ARG B 2 68 ? 40.04900 55.36100 78.41700 1.000 71.14011 71 ARG B CA 1
ATOM 1920 C C . ARG B 2 68 ? 39.88800 56.29200 77.22400 1.000 67.86866 71 ARG B C 1
ATOM 1921 O O . ARG B 2 68 ? 39.49300 57.44800 77.40600 1.000 67.05278 71 ARG B O 1
ATOM 1929 N N . PHE B 2 69 ? 40.18200 55.82200 76.01400 1.000 64.28666 72 PHE B N 1
ATOM 1930 C CA . PHE B 2 69 ? 40.01400 56.60600 74.80000 1.000 61.63107 72 PHE B CA 1
ATOM 1931 C C . PHE B 2 69 ? 38.80700 56.10100 74.02100 1.000 59.44660 72 PHE B C 1
ATOM 1932 O O . PHE B 2 69 ? 38.46600 54.91600 74.07200 1.000 58.98602 72 PHE B O 1
ATOM 1940 N N . THR B 2 70 ? 38.16400 57.01200 73.29200 1.000 57.39636 73 THR B N 1
ATOM 1941 C CA . THR B 2 70 ? 37.05900 56.65900 72.40800 1.000 55.31716 73 THR B CA 1
ATOM 1942 C C . THR B 2 70 ? 37.19700 57.44200 71.11400 1.000 52.09572 73 THR B C 1
ATOM 1943 O O . THR B 2 70 ? 37.27000 58.67500 71.13800 1.000 53.76960 73 THR B O 1
ATOM 1947 N N . ILE B 2 71 ? 37.23400 56.73000 69.99100 1.000 48.29263 74 ILE B N 1
ATOM 1948 C CA . ILE B 2 71 ? 37.27200 57.33800 68.66600 1.000 45.31333 74 ILE B CA 1
ATOM 1949 C C . ILE B 2 71 ? 35.85300 57.36900 68.11400 1.000 45.11067 74 ILE B C 1
ATOM 1950 O O . ILE B 2 71 ? 35.06300 56.44500 68.34800 1.000 44.80800 74 ILE B O 1
ATOM 1955 N N . SER B 2 72 ? 35.51600 58.44200 67.40200 1.000 45.75022 75 SER B N 1
ATOM 1956 C CA . SER B 2 72 ? 34.17700 58.58900 66.85000 1.000 47.07407 75 SER B CA 1
ATOM 1957 C C . SER B 2 72 ? 34.23900 59.47400 65.61400 1.000 47.03459 75 SER B C 1
ATOM 1958 O O . SER B 2 72 ? 35.23600 60.15500 65.35700 1.000 44.73694 75 SER B O 1
ATOM 1961 N N . ARG B 2 73 ? 33.14700 59.46700 64.85300 1.000 46.08184 76 ARG B N 1
ATOM 1962 C CA . ARG B 2 73 ? 33.08300 60.13100 63.56200 1.000 48.21894 76 ARG B CA 1
ATOM 1963 C C . ARG B 2 73 ? 31.97000 61.16900 63.53200 1.000 51.05612 76 ARG B C 1
ATOM 1964 O O . ARG B 2 73 ? 31.00900 61.11500 64.30500 1.000 52.11678 76 ARG B O 1
ATOM 1972 N N . ASP B 2 74 ? 32.12200 62.12300 62.61500 1.000 53.53800 77 ASP B N 1
ATOM 1973 C CA . ASP B 2 74 ? 31.06400 63.06700 62.25400 1.000 58.57808 77 ASP B CA 1
ATOM 1974 C C . ASP B 2 74 ? 31.17800 63.26300 60.74500 1.000 59.64926 77 ASP B C 1
ATOM 1975 O O . ASP B 2 74 ? 32.05400 63.99300 60.27200 1.000 57.92537 77 ASP B O 1
ATOM 1980 N N . ASN B 2 75 ? 30.29100 62.60400 59.99500 1.000 64.26297 78 ASN B N 1
ATOM 1981 C CA . ASN B 2 75 ? 30.40200 62.61500 58.54100 1.000 70.21895 78 ASN B CA 1
ATOM 1982 C C . ASN B 2 75 ? 29.99300 63.95800 57.94900 1.000 73.10613 78 ASN B C 1
ATOM 1983 O O . ASN B 2 75 ? 30.51500 64.35200 56.89900 1.000 72.86137 78 ASN B O 1
ATOM 1988 N N . ALA B 2 76 ? 29.06300 64.66500 58.59400 1.000 75.19586 79 ALA B N 1
ATOM 1989 C CA . ALA B 2 76 ? 28.69700 66.00100 58.13600 1.000 78.39361 79 ALA B CA 1
ATOM 1990 C C . ALA B 2 76 ? 29.90300 66.93100 58.16700 1.000 78.96473 79 ALA B C 1
ATOM 1991 O O . ALA B 2 76 ? 30.27800 67.52500 57.15000 1.000 79.12528 79 ALA B O 1
ATOM 1993 N N . LYS B 2 77 ? 30.53300 67.06100 59.33600 1.000 79.10422 80 LYS B N 1
ATOM 1994 C CA . LYS B 2 77 ? 31.74200 67.86500 59.45700 1.000 79.05948 80 LYS B CA 1
ATOM 1995 C C . LYS B 2 77 ? 32.96000 67.20100 58.83000 1.000 74.41155 80 LYS B C 1
ATOM 1996 O O . LYS B 2 77 ? 34.00900 67.84700 58.73900 1.000 75.18533 80 LYS B O 1
ATOM 2002 N N . ASN B 2 78 ? 32.84700 65.94100 58.40000 1.000 70.44529 81 ASN B N 1
ATOM 2003 C CA . ASN B 2 78 ? 33.96700 65.19900 57.81900 1.000 66.29742 81 ASN B CA 1
ATOM 2004 C C . ASN B 2 78 ? 35.15200 65.18400 58.78500 1.000 63.55499 81 ASN B C 1
ATOM 2005 O O . ASN B 2 78 ? 36.28400 65.52300 58.43200 1.000 63.43919 81 ASN B O 1
ATOM 2010 N N . THR B 2 79 ? 34.87300 64.78400 60.02400 1.000 60.21775 82 THR B N 1
ATOM 2011 C CA . THR B 2 79 ? 35.80900 64.93400 61.12700 1.000 58.50701 82 THR B CA 1
ATOM 2012 C C . THR B 2 79 ? 35.78000 63.68400 61.99600 1.000 55.69615 82 THR B C 1
ATOM 2013 O O . THR B 2 79 ? 34.73900 63.03900 62.14900 1.000 52.93003 82 THR B O 1
ATOM 2017 N N . VAL B 2 80 ? 36.93900 63.34300 62.55500 1.000 53.38008 83 VAL B N 1
ATOM 2018 C CA . VAL B 2 80 ? 37.08500 62.22800 63.48300 1.000 50.46921 83 VAL B CA 1
ATOM 2019 C C . VAL B 2 80 ? 37.56000 62.78100 64.81900 1.000 51.53513 83 VAL B C 1
ATOM 2020 O O . VAL B 2 80 ? 38.37900 63.70500 64.86100 1.000 54.22492 83 VAL B O 1
ATOM 2024 N N . TYR B 2 81 ? 37.04200 62.21900 65.90900 1.000 50.33761 84 TYR B N 1
ATOM 2025 C CA . TYR B 2 81 ? 37.33700 62.70000 67.25000 1.000 51.95886 84 TYR B CA 1
ATOM 2026 C C . TYR B 2 81 ? 38.01600 61.61400 68.07200 1.000 48.80585 84 TYR B C 1
ATOM 2027 O O . TYR B 2 81 ? 37.82600 60.41800 67.83300 1.000 46.75297 84 TYR B O 1
ATOM 2036 N N . LEU B 2 82 ? 38.81100 62.04900 69.04700 1.000 49.74281 85 LEU B N 1
ATOM 2037 C CA . LEU B 2 82 ? 39.43400 61.15700 70.02400 1.000 49.92178 85 LEU B CA 1
ATOM 2038 C C . LEU B 2 82 ? 39.18700 61.74700 71.40800 1.000 52.31680 85 LEU B C 1
ATOM 2039 O O . LEU B 2 82 ? 39.90300 62.6570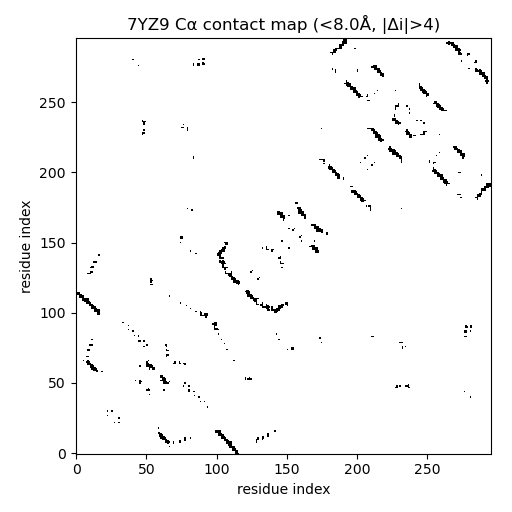0 71.83900 1.000 54.09070 85 LEU B O 1
ATOM 2044 N N . GLN B 2 83 ? 38.17000 61.24000 72.09700 1.000 52.08519 86 GLN B N 1
ATOM 2045 C CA . GLN B 2 83 ? 37.93100 61.62100 73.48200 1.000 54.38284 86 GLN B CA 1
ATOM 2046 C C . GLN B 2 83 ? 38.89800 60.85100 74.37200 1.000 55.76721 86 GLN B C 1
ATOM 2047 O O . GLN B 2 83 ? 38.92700 59.61600 74.34300 1.000 53.98279 86 GLN B O 1
ATOM 2053 N N . MET B 2 84 ? 39.69100 61.57600 75.15300 1.000 59.40186 87 MET B N 1
ATOM 2054 C CA . MET B 2 84 ? 40.72100 60.99000 76.00100 1.000 63.22337 87 MET B CA 1
ATOM 2055 C C . MET B 2 84 ? 40.32800 61.19800 77.45700 1.000 65.09728 87 MET B C 1
ATOM 2056 O O . MET B 2 84 ? 40.14400 62.33900 77.89200 1.000 64.00504 87 MET B O 1
ATOM 2061 N N . ASN B 2 85 ? 40.19200 60.10400 78.20100 1.000 67.29228 88 ASN B N 1
ATOM 2062 C CA . ASN B 2 85 ? 39.81700 60.15400 79.60500 1.000 72.08233 88 ASN B CA 1
ATOM 2063 C C . ASN B 2 85 ? 40.85200 59.42400 80.45200 1.000 74.68264 88 ASN B C 1
ATOM 2064 O O . ASN B 2 85 ? 41.60600 58.58200 79.95600 1.000 73.58514 88 ASN B O 1
ATOM 2069 N N . SER B 2 86 ? 40.87400 59.76200 81.74500 1.000 78.57784 89 SER B N 1
ATOM 2070 C CA . SER B 2 86 ? 41.79100 59.15100 82.71000 1.000 81.52556 89 SER B CA 1
ATOM 2071 C C . SER B 2 86 ? 43.23600 59.24500 82.22500 1.000 81.46503 89 SER B C 1
ATOM 2072 O O . SER B 2 86 ? 43.97700 58.26000 82.20000 1.000 81.70716 89 SER B O 1
ATOM 2075 N N . LEU B 2 87 ? 43.63300 60.45200 81.83600 1.000 81.98878 90 LEU B N 1
ATOM 2076 C CA . LEU B 2 87 ? 44.91700 60.64500 81.17900 1.000 82.35987 90 LEU B CA 1
ATOM 2077 C C . LEU B 2 87 ? 46.07400 60.40900 82.14200 1.000 86.60249 90 LEU B C 1
ATOM 2078 O O . LEU B 2 87 ? 46.00500 60.75100 83.32600 1.000 89.29228 90 LEU B O 1
ATOM 2083 N N . LYS B 2 88 ? 47.14700 59.82200 81.61600 1.000 87.30257 91 LYS B N 1
ATOM 2084 C CA . LYS B 2 88 ? 48.32200 59.40800 82.36000 1.000 90.44505 91 LYS B CA 1
ATOM 2085 C C . LYS B 2 88 ? 49.56700 60.08300 81.79500 1.000 90.46348 91 LYS B C 1
ATOM 2086 O O . LYS B 2 88 ? 49.57800 60.48600 80.62700 1.000 92.33212 91 LYS B O 1
ATOM 2092 N N . PRO B 2 89 ? 50.62700 60.23400 82.59800 1.000 90.56349 92 PRO B N 1
ATOM 2093 C CA . PRO B 2 89 ? 51.88200 60.78700 82.05500 1.000 92.20579 92 PRO B CA 1
ATOM 2094 C C . PRO B 2 89 ? 52.40400 60.01400 80.86000 1.000 92.14263 92 PRO B C 1
ATOM 2095 O O . PRO B 2 89 ? 53.05300 60.59700 79.98200 1.000 92.62690 92 PRO B O 1
ATOM 2099 N N A GLU B 2 90 ? 52.14300 58.70700 80.80400 0.280 92.77165 93 GLU B N 1
ATOM 2100 N N B GLU B 2 90 ? 52.13000 58.71000 80.80100 0.720 92.77955 93 GLU B N 1
ATOM 2101 C CA A GLU B 2 90 ? 52.55000 57.89600 79.66500 0.280 91.27937 93 GLU B CA 1
ATOM 2102 C CA B GLU B 2 90 ? 52.54600 57.89500 79.66600 0.720 91.18725 93 GLU B CA 1
ATOM 2103 C C A GLU B 2 90 ? 51.82800 58.28500 78.38200 0.280 87.85790 93 GLU B C 1
ATOM 2104 C C B GLU B 2 90 ? 51.82900 58.28700 78.38100 0.720 87.82632 93 GLU B C 1
ATOM 2105 O O A GLU B 2 90 ? 52.26000 57.87300 77.30000 0.280 86.28140 93 GLU B O 1
ATOM 2106 O O B GLU B 2 90 ? 52.26100 57.88200 77.29600 0.720 86.29193 93 GLU B O 1
ATOM 2117 N N . ASP B 2 91 ? 50.74800 59.06000 78.47500 1.000 84.68121 94 ASP B N 1
ATOM 2118 C CA . ASP B 2 91 ? 49.98700 59.48400 77.30800 1.000 77.85144 94 ASP B CA 1
ATOM 2119 C C . ASP B 2 91 ? 50.52500 60.75800 76.67000 1.000 75.15901 94 ASP B C 1
ATOM 2120 O O . ASP B 2 91 ? 50.03400 61.15000 75.60600 1.000 74.06151 94 ASP B O 1
ATOM 2125 N N . THR B 2 92 ? 51.50400 61.41400 77.29100 1.000 74.51683 95 THR B N 1
ATOM 2126 C CA . THR B 2 92 ? 52.08100 62.62800 76.72600 1.000 71.74808 95 THR B CA 1
ATOM 2127 C C . THR B 2 92 ? 52.72900 62.32900 75.38200 1.000 68.61875 95 THR B C 1
ATOM 2128 O O . THR B 2 92 ? 53.65200 61.51200 75.30200 1.000 68.08185 95 THR B O 1
ATOM 2132 N N . ALA B 2 93 ? 52.25600 62.99000 74.32900 1.000 66.24478 96 ALA B N 1
ATOM 2133 C CA . ALA B 2 93 ? 52.79500 62.77000 72.99000 1.000 64.58143 96 ALA B CA 1
ATOM 2134 C C . ALA B 2 93 ? 52.18500 63.78400 72.03200 1.000 62.46802 96 ALA B C 1
ATOM 2135 O O . ALA B 2 93 ? 51.30700 64.57300 72.39500 1.000 62.82332 96 ALA B O 1
ATOM 2137 N N . VAL B 2 94 ? 52.66400 63.74300 70.79200 1.000 60.83361 97 VAL B N 1
ATOM 2138 C CA . VAL B 2 94 ? 52.03300 64.42500 69.67300 1.000 58.46227 97 VAL B CA 1
ATOM 2139 C C . VAL B 2 94 ? 51.09900 63.42900 69.00400 1.000 55.35137 97 VAL B C 1
ATOM 2140 O O . VAL B 2 94 ? 51.50300 62.29800 68.69900 1.000 54.66445 97 VAL B O 1
ATOM 2144 N N . TYR B 2 95 ? 49.84900 63.83000 68.79500 1.000 54.98028 98 TYR B N 1
ATOM 2145 C CA . TYR B 2 95 ? 48.84600 62.95800 68.20800 1.000 51.63251 98 TYR B CA 1
ATOM 2146 C C . TYR B 2 95 ? 48.53700 63.38700 66.78200 1.000 50.34288 98 TYR B C 1
ATOM 2147 O O . TYR B 2 95 ? 48.31300 64.57100 66.51100 1.000 51.30615 98 TYR B O 1
ATOM 2156 N N . TYR B 2 96 ? 48.52300 62.41100 65.87700 1.000 50.51658 99 TYR B N 1
ATOM 2157 C CA . TYR B 2 96 ? 48.14400 62.62000 64.49100 1.000 50.34025 99 TYR B CA 1
ATOM 2158 C C . TYR B 2 96 ? 47.04900 61.63700 64.11100 1.000 49.50857 99 TYR B C 1
ATOM 2159 O O . TYR B 2 96 ? 46.94700 60.54300 64.67200 1.000 47.20040 99 TYR 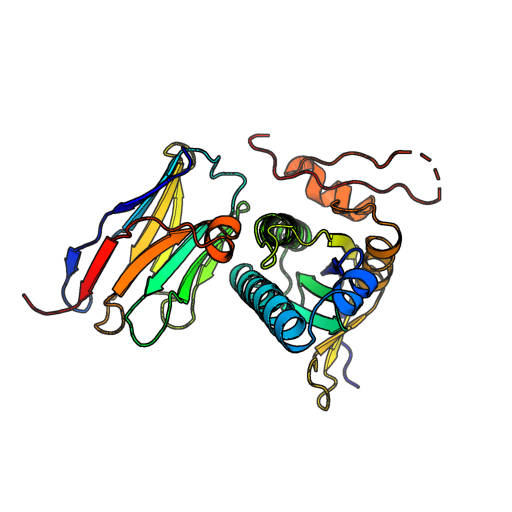B O 1
ATOM 2168 N N . CYS B 2 97 ? 46.24400 62.03800 63.13600 1.000 50.90874 100 CYS B N 1
ATOM 2169 C CA . CYS B 2 97 ? 45.28800 61.15900 62.48700 1.000 53.10374 100 CYS B CA 1
ATOM 2170 C C . CYS B 2 97 ? 45.77100 60.86300 61.07500 1.000 51.39300 100 CYS B C 1
ATOM 2171 O O . CYS B 2 97 ? 46.50300 61.65800 60.47700 1.000 50.74556 100 CYS B O 1
ATOM 2174 N N . ASN B 2 98 ? 45.35200 59.72000 60.53800 1.000 47.49517 101 ASN B N 1
ATOM 2175 C CA . ASN B 2 98 ? 45.72400 59.39600 59.16900 1.000 46.01868 101 ASN B CA 1
ATOM 2176 C C . ASN B 2 98 ? 44.87600 58.24000 58.66700 1.000 44.52639 101 ASN B C 1
ATOM 2177 O O . ASN B 2 98 ? 44.41100 57.40400 59.44700 1.000 43.95264 101 ASN B O 1
ATOM 2182 N N . THR B 2 99 ? 44.67700 58.21700 57.35600 1.000 43.07095 102 THR B N 1
ATOM 2183 C CA . THR B 2 99 ? 44.13600 57.05700 56.67700 1.000 42.49983 102 THR B CA 1
ATOM 2184 C C . THR B 2 99 ? 45.22200 55.99500 56.54300 1.000 44.27373 102 THR B C 1
ATOM 2185 O O . THR B 2 99 ? 46.40800 56.28200 56.72700 1.000 42.89725 102 THR B O 1
ATOM 2189 N N . PRO B 2 100 ? 44.84400 54.74700 56.25200 1.000 43.50522 103 PRO B N 1
ATOM 2190 C CA . PRO B 2 100 ? 45.87200 53.74000 55.93800 1.000 43.45521 103 PRO B CA 1
ATOM 2191 C C . PRO B 2 100 ? 46.79000 54.15500 54.79900 1.000 45.80812 103 PRO B C 1
ATOM 2192 O O . PRO B 2 100 ? 47.99800 53.89100 54.85300 1.000 47.30041 103 PRO B O 1
ATOM 2196 N N . ALA B 2 101 ? 46.24800 54.81400 53.77100 1.000 46.70823 104 ALA B N 1
ATOM 2197 C CA . ALA B 2 101 ? 47.07400 55.24600 52.64700 1.000 47.74783 104 ALA B CA 1
ATOM 2198 C C . ALA B 2 101 ? 48.05200 56.33600 53.06400 1.000 48.91902 104 ALA B C 1
ATOM 2199 O O . ALA B 2 101 ? 49.21600 56.32700 52.64500 1.000 51.40616 104 ALA B O 1
ATOM 2201 N N . GLY B 2 102 ? 47.59800 57.28800 53.88000 1.000 48.62425 105 GLY B N 1
ATOM 2202 C CA . GLY B 2 102 ? 48.49500 58.33100 54.35000 1.000 50.41920 105 GLY B CA 1
ATOM 2203 C C . GLY B 2 102 ? 49.59800 57.79500 55.24200 1.000 50.08495 105 GLY B C 1
ATOM 2204 O O . GLY B 2 102 ? 50.72600 58.29200 55.21800 1.000 50.00336 105 GLY B O 1
ATOM 2205 N N . ARG B 2 103 ? 49.28800 56.76800 56.03700 1.000 48.32685 106 ARG B N 1
ATOM 2206 C CA . ARG B 2 103 ? 50.28200 56.20700 56.94500 1.000 51.77726 106 ARG B CA 1
ATOM 2207 C C . ARG B 2 103 ? 51.41400 55.53600 56.17700 1.000 53.67222 106 ARG B C 1
ATOM 2208 O O . ARG B 2 103 ? 52.59400 55.77500 56.45600 1.000 55.40664 106 ARG B O 1
ATOM 2216 N N . VAL B 2 104 ? 51.07300 54.68800 55.20400 1.000 52.55367 107 VAL B N 1
ATOM 2217 C CA . VAL B 2 104 ? 52.11000 54.02500 54.42100 1.000 55.86459 107 VAL B CA 1
ATOM 2218 C C . VAL B 2 104 ? 52.75000 55.00000 53.44300 1.000 59.88350 107 VAL B C 1
ATOM 2219 O O . VAL B 2 104 ? 53.91100 54.82900 53.05500 1.000 61.36525 107 VAL B O 1
ATOM 2223 N N . GLY B 2 105 ? 52.01700 56.03500 53.03200 1.000 62.13903 108 GLY B N 1
ATOM 2224 C CA . GLY B 2 105 ? 52.57200 57.05000 52.15800 1.000 64.89199 108 GLY B CA 1
ATOM 2225 C C . GLY B 2 105 ? 53.43000 58.08500 52.84700 1.000 69.48201 108 GLY B C 1
ATOM 2226 O O . GLY B 2 105 ? 54.08900 58.87700 52.16700 1.000 72.16655 108 GLY B O 1
ATOM 2227 N N . GLY B 2 106 ? 53.43700 58.10100 54.17800 1.000 70.40844 109 GLY B N 1
ATOM 2228 C CA . GLY B 2 106 ? 54.22500 59.06700 54.91300 1.000 69.80311 109 GLY B CA 1
ATOM 2229 C C . GLY B 2 106 ? 53.69000 60.47800 54.89800 1.000 69.64256 109 GLY B C 1
ATOM 2230 O O . GLY B 2 106 ? 54.40400 61.40000 55.30200 1.000 72.27182 109 GLY B O 1
ATOM 2231 N N . THR B 2 107 ? 52.45800 60.68100 54.43500 1.000 66.90539 110 THR B N 1
ATOM 2232 C CA . THR B 2 107 ? 51.83300 61.99900 54.42700 1.000 66.38954 110 THR B CA 1
ATOM 2233 C C . THR B 2 107 ? 51.14100 62.21200 55.76900 1.000 64.06821 110 THR B C 1
ATOM 2234 O O . THR B 2 107 ? 50.13000 61.56600 56.06500 1.000 59.69137 110 THR B O 1
ATOM 2238 N N . TRP B 2 108 ? 51.68700 63.11300 56.57900 1.000 63.79186 111 TRP B N 1
ATOM 2239 C CA . TRP B 2 108 ? 51.15900 63.41000 57.90000 1.000 62.30747 111 TRP B CA 1
ATOM 2240 C C . TRP B 2 108 ? 50.85900 64.89700 58.01600 1.000 63.21021 111 TRP B C 1
ATOM 2241 O O . TRP B 2 108 ? 51.51100 65.73000 57.37900 1.000 63.59710 111 TRP B O 1
ATOM 2252 N N . GLY B 2 109 ? 49.86600 65.22400 58.83600 1.000 63.24969 112 GLY B N 1
ATOM 2253 C CA . GLY B 2 109 ? 49.65200 66.59000 59.25500 1.000 64.14453 112 GLY B CA 1
ATOM 2254 C C . GLY B 2 109 ? 50.69200 66.99900 60.28000 1.000 63.99451 112 GLY B C 1
ATOM 2255 O O . GLY B 2 109 ? 51.66300 66.29000 60.54800 1.000 64.83409 112 GLY B O 1
ATOM 2256 N N . GLN B 2 110 ? 50.47900 68.17500 60.86400 1.000 65.22887 113 GLN B N 1
ATOM 2257 C CA . GLN B 2 110 ? 51.37900 68.65500 61.90400 1.000 65.93422 113 GLN B CA 1
ATOM 2258 C C . GLN B 2 110 ? 51.01000 68.14800 63.29100 1.000 65.24466 113 GLN B C 1
ATOM 2259 O O . GLN B 2 110 ? 51.82400 68.26700 64.21300 1.000 67.46862 113 GLN B O 1
ATOM 2265 N N . GLY B 2 111 ? 49.81900 67.58200 63.46200 1.000 63.52077 114 GLY B N 1
ATOM 2266 C CA . GLY B 2 111 ? 49.44600 66.98000 64.72300 1.000 62.57329 114 GLY B CA 1
ATOM 2267 C C . GLY B 2 111 ? 49.01800 67.99000 65.77000 1.000 63.65763 114 GLY B C 1
ATOM 2268 O O . GLY B 2 111 ? 48.87700 69.19000 65.51900 1.000 63.47866 114 GLY B O 1
ATOM 2269 N N . THR B 2 112 ? 48.80700 67.47300 66.98300 1.000 62.76805 115 THR B N 1
ATOM 2270 C CA . THR B 2 112 ? 48.38400 68.29200 68.10900 1.000 62.47591 115 THR B CA 1
ATOM 2271 C C . THR B 2 112 ? 49.08200 67.80200 69.37700 1.000 62.42327 115 THR B C 1
ATOM 2272 O O . THR B 2 112 ? 49.18400 66.58100 69.59800 1.000 61.07838 115 THR B O 1
ATOM 2276 N N . PRO B 2 113 ? 49.61700 68.71000 70.19100 1.000 65.27888 116 PRO B N 1
ATOM 2277 C CA . PRO B 2 113 ? 50.36000 68.28500 71.38300 1.000 66.85275 116 PRO B CA 1
ATOM 2278 C C . PRO B 2 113 ? 49.44900 68.01700 72.57000 1.000 68.30293 116 PRO B C 1
ATOM 2279 O O . PRO B 2 113 ? 48.53000 68.78400 72.86400 1.000 68.60296 116 PRO B O 1
ATOM 2283 N N . VAL B 2 114 ? 49.72500 66.91500 73.26100 1.000 69.28462 117 VAL B N 1
ATOM 2284 C CA . VAL B 2 114 ? 49.03800 66.54900 74.49500 1.000 70.90587 117 VAL B CA 1
ATOM 2285 C C . VAL B 2 114 ? 50.09800 66.34200 75.56700 1.000 73.36932 117 VAL B C 1
ATOM 2286 O O . VAL B 2 114 ? 50.97700 65.48300 75.41900 1.000 73.00612 117 VAL B O 1
ATOM 2290 N N . THR B 2 115 ? 50.01800 67.12200 76.64300 1.000 76.86974 118 THR B N 1
ATOM 2291 C CA . THR B 2 115 ? 50.99700 67.08400 77.72300 1.000 80.62282 118 THR B CA 1
ATOM 2292 C C . THR B 2 115 ? 50.28800 66.81100 79.04200 1.000 83.32578 118 THR B C 1
ATOM 2293 O O . THR B 2 115 ? 49.34000 67.51800 79.40000 1.000 83.53370 118 THR B O 1
ATOM 2297 N N . VAL B 2 116 ? 50.75600 65.79600 79.76300 1.000 85.90767 119 VAL B N 1
ATOM 2298 C CA . VAL B 2 116 ? 50.15000 65.34800 81.01200 1.000 88.46850 119 VAL B CA 1
ATOM 2299 C C . VAL B 2 116 ? 51.13900 65.65300 82.13000 1.000 92.75323 119 VAL B C 1
ATOM 2300 O O . VAL B 2 116 ? 52.13900 64.94500 82.29500 1.000 92.32686 119 VAL B O 1
ATOM 2304 N N . SER B 2 117 ? 50.87100 66.70200 82.90500 1.000 96.84056 120 SER B N 1
ATOM 2305 C CA . SER B 2 117 ? 51.73800 67.08800 84.01500 1.000 101.62008 120 SER B CA 1
ATOM 2306 C C . SER B 2 117 ? 50.98100 68.07300 84.90000 1.000 105.14945 120 SER B C 1
ATOM 2307 O O . SER B 2 117 ? 49.78600 68.31700 84.70700 1.000 104.01247 120 SER B O 1
ATOM 2310 N N . SER B 2 118 ? 51.68900 68.65800 85.86500 1.000 110.78434 121 SER B N 1
ATOM 2311 C CA . SER B 2 118 ? 51.09800 69.54500 86.86100 1.000 115.53227 121 SER B CA 1
ATOM 2312 C C . SER B 2 118 ? 51.54200 70.97500 86.57700 1.000 119.79331 121 SER B C 1
ATOM 2313 O O . SER B 2 118 ? 52.71900 71.31200 86.74900 1.000 121.79355 121 SER B O 1
ATOM 2316 N N . HIS B 2 119 ? 50.60300 71.80900 86.14300 1.000 121.72249 122 HIS B N 1
ATOM 2317 C CA . HIS B 2 119 ? 50.85700 73.23500 85.96800 1.000 125.77824 122 HIS B CA 1
ATOM 2318 C C . HIS B 2 119 ? 49.57400 74.04000 86.15700 1.000 126.75467 122 HIS B C 1
ATOM 2319 O O . HIS B 2 119 ? 48.91400 73.94200 87.19200 1.000 128.41276 122 HIS B O 1
#

Sequence (296 aa):
IIADDKYDEASVLFADIVGFTERASSTAPADLVRFLDRLYSAFDELVDQHGLEKIKVSGDSYMVVSGVPRPRPDHTQALADFALDMTNVAAQQLKDPRGNPVPLRVGLATGPVVAGVVGSRRFFYDVWGDAVNVASRRMESTDSVGQIQVPDEVYERLKDDFVLRRERGVMRTWYLIGRKVAAQWQLVESGGGLVQAGGSLRRLSCTASGIILSINSMGWYRQTAGNEREWVAFSTAGGSTTYADSVKGRFTISRDNAKNTVYLQMNSLKPEEDTAVYYCNTPAGRVGGTWGQGTPVTVSSH

Nearest PDB structures (foldseek):
  7yzi-assembly1_C  TM=1.001E+00  e=8.127E-21  Vicugna pacos
  7apj-assembly1_B  TM=9.758E-01  e=4.612E-17  Lama glama
  8uw2-assembly1_B  TM=9.842E-01  e=1.537E-16  Lama glama
  3ab0-assembly3_E  TM=9.220E-01  e=1.529E-15  Mus musculus
  7kn3-assembly1_H  TM=9.120E-01  e=2.792E-15  Homo sapiens

GO terms:
  GO:0000287 magnesium ion binding (F, IDA)
  GO:0005886 plasma membrane (C, IDA)
  GO:0030145 manganese ion binding (F, IDA)
  GO:0004016 adenylate cyclase activity (F, IDA)
  GO:0006171 cAMP biosynthetic process (P, IDA)
  GO:0005515 protein binding (F, IPI)
  GO:0005886 plasma membrane (C, EXP)
  GO:0004016 adenylate cyclase activity (F, EXP)

B-factor: mean 58.38, std 20.16, range [29.95, 154.74]